Protein AF-A0A2V3IHT5-F1 (afdb_monomer)

Radius of gyration: 23.3 Å; Cα contacts (8 Å, |Δi|>4): 186; chains: 1; bounding box: 53×67×57 Å

Foldseek 3Di:
DPPDVVLVPPDDDPDDPDDDDDDDDDDDDDDDDDDDDDDDDDDPDDDDPDPPPPPPVPVPDQDDLLVLLVQLLVLLVQLVVCCVPPNDDDSNLVSLLSNLVSLVSCVQQVQDLVNSLVSNVVNQAQDCDVNDRDGDDPVSSVVSSLLSLLSLLLC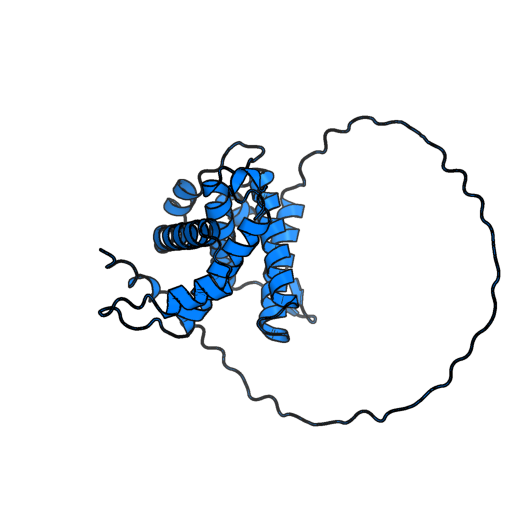LVLLPHHPVGRDPSLVVCCPDPNVSCSVVSNVLLVLLLVCVLVVDDLVNSLVVVQVPPPPPDDDDDPVRSVVSSVSSSSSNSSVVPDDCVSSVCDDD

Mean predicted aligned error: 13.1 Å

Organism: NCBI:txid448386

pLDDT: mean 76.19, std 21.64, range [29.56, 98.0]

Sequence (252 aa):
MNRDMAAFASSPTFRVKLSPRSTRCSSPTLRRARPTTPRRSAARVVYTPRCSSDQSSSEAQPPSGAVLCGALEVSFRNVWLRLMTNGVGPAYNQAIRAFVLAAAASYKAGYSLTALKFELSTHEKRGVIMGQDIQLNDDEKRTRLIWLALVYATLSRYRFPSERGVLDARKELSESELSDIARAIFALVDSVCDAAQRGYDLQRFKLELNLKKDKDAPPLDANQASIRSQWARIVFSTLGLLPEELTGTSGA

Nearest PDB structures (foldseek):
  8aey-assembly1_A  TM=2.132E-01  e=8.985E+00  Mycobacterium tuberculosis H37Rv

Solvent-accessible surface area (backbone atoms only — not comparable to full-atom values): 15708 Å² total; per-residue (Å²): 143,77,88,70,73,67,76,76,71,82,66,85,82,85,76,80,82,76,76,89,78,82,84,78,88,77,86,82,81,89,80,90,79,82,92,80,87,82,81,92,78,89,79,86,77,84,75,79,81,79,85,77,86,74,83,71,83,69,78,76,73,75,81,53,68,68,58,43,42,49,44,33,51,54,21,50,52,44,28,53,52,28,42,76,75,68,33,91,45,71,69,23,54,52,24,47,46,48,25,47,51,30,48,51,50,36,40,32,69,40,51,48,73,68,55,46,52,52,49,44,65,76,60,61,66,67,41,70,58,95,86,39,74,50,70,78,50,72,69,54,51,50,47,51,50,53,53,48,47,46,45,42,45,49,40,38,74,59,62,48,76,24,76,73,44,75,60,61,39,68,61,53,33,60,77,39,97,49,37,90,50,34,66,59,51,49,53,48,48,51,55,50,52,59,37,44,68,70,71,40,51,73,66,56,48,53,48,47,62,68,64,66,58,53,96,86,54,80,80,73,52,72,66,56,51,50,52,52,53,51,54,51,48,50,44,55,49,45,56,74,70,55,58,50,85,68,64,68,60,70,88,129

Secondary structure (DSSP, 8-state):
--TTSGGGG-S---------------PPP-------------------------------PPPPHHHHHHHHHHHHHHHHHHHHHH-SSHHHHHHHHHHHHHHHHHHHTT--HHHHHHHHHHT---EEETTEEEPPPHHHHHHHHHHHHHHHHHHHHTT---TTS---HHHHHHTSTTHHHHHHHHHHHHHHHHHHHTT--HHHHHHHHHH---TTSPPPPHHHHHHHHHHHHHHHHHHTTS-HHHHT----

Structure (mmCIF, N/CA/C/O backbone):
data_AF-A0A2V3IHT5-F1
#
_entry.id   AF-A0A2V3IHT5-F1
#
loop_
_atom_site.group_PDB
_atom_site.id
_atom_site.type_symbol
_atom_site.label_atom_id
_atom_site.label_alt_id
_atom_site.label_comp_id
_atom_site.label_asym_id
_atom_site.label_entity_id
_atom_site.label_seq_id
_atom_site.pdbx_PDB_ins_code
_atom_site.Cartn_x
_atom_site.Cartn_y
_atom_site.Cartn_z
_atom_site.occupancy
_atom_site.B_iso_or_equiv
_atom_site.auth_seq_id
_atom_site.auth_comp_id
_atom_site.auth_asym_id
_atom_site.auth_atom_id
_atom_site.pdbx_PDB_model_num
ATOM 1 N N . MET A 1 1 ? 5.434 27.943 1.109 1.00 29.80 1 MET A N 1
ATOM 2 C CA . MET A 1 1 ? 5.670 26.944 2.177 1.00 29.80 1 MET A CA 1
ATOM 3 C C . MET A 1 1 ? 5.734 25.562 1.535 1.00 29.80 1 MET A C 1
ATOM 5 O O . MET A 1 1 ? 4.682 25.023 1.247 1.00 29.80 1 MET A O 1
ATOM 9 N N . ASN A 1 2 ? 6.929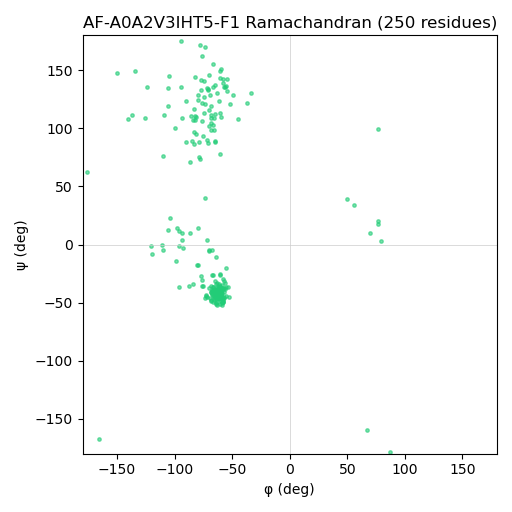 25.050 1.210 1.00 34.00 2 ASN A N 1
ATOM 10 C CA . ASN A 1 2 ? 7.192 23.626 0.908 1.00 34.00 2 ASN A CA 1
ATOM 11 C C . ASN A 1 2 ? 8.705 23.414 0.685 1.00 34.00 2 ASN A C 1
ATOM 13 O O . ASN A 1 2 ? 9.158 23.035 -0.387 1.00 34.00 2 ASN A O 1
ATOM 17 N N . ARG A 1 3 ? 9.527 23.667 1.715 1.00 33.69 3 ARG A N 1
ATOM 18 C CA . ARG A 1 3 ? 10.993 23.428 1.686 1.00 33.69 3 ARG A CA 1
ATOM 19 C C . ARG A 1 3 ? 11.378 21.960 1.923 1.00 33.69 3 ARG A C 1
ATOM 21 O O . ARG A 1 3 ? 12.520 21.606 2.171 1.00 33.69 3 ARG A O 1
ATOM 28 N N . ASP A 1 4 ? 10.382 21.109 1.812 1.00 39.09 4 ASP A N 1
ATOM 29 C CA . ASP A 1 4 ? 10.246 19.884 2.573 1.00 39.09 4 ASP A CA 1
ATOM 30 C C . ASP A 1 4 ? 10.179 18.649 1.665 1.00 39.09 4 ASP A C 1
ATOM 32 O O . ASP A 1 4 ? 10.109 17.520 2.145 1.00 39.09 4 ASP A O 1
ATOM 36 N N . MET A 1 5 ? 10.218 18.878 0.349 1.00 40.34 5 MET A N 1
ATOM 37 C CA . MET A 1 5 ? 10.325 17.856 -0.691 1.00 40.34 5 MET A CA 1
ATOM 38 C C . MET A 1 5 ? 11.777 17.591 -1.127 1.00 40.34 5 MET A C 1
ATOM 40 O O . MET A 1 5 ? 12.014 16.785 -2.018 1.00 40.34 5 MET A O 1
ATOM 44 N N . ALA A 1 6 ? 12.770 18.218 -0.491 1.00 36.94 6 ALA A N 1
ATOM 45 C CA . ALA A 1 6 ? 14.183 17.922 -0.748 1.00 36.94 6 ALA A CA 1
ATOM 46 C C . ALA A 1 6 ? 14.675 16.650 -0.022 1.00 36.94 6 ALA A C 1
ATOM 48 O O . ALA A 1 6 ? 15.667 16.053 -0.431 1.00 36.94 6 ALA A O 1
ATOM 49 N N . ALA A 1 7 ? 13.953 16.173 1.002 1.00 41.41 7 ALA A N 1
ATOM 50 C CA . ALA A 1 7 ? 14.288 14.946 1.738 1.00 41.41 7 ALA A CA 1
ATOM 51 C C . ALA A 1 7 ? 14.075 13.647 0.924 1.00 41.41 7 ALA A C 1
ATOM 53 O O . ALA A 1 7 ? 14.449 12.567 1.368 1.00 41.41 7 ALA A O 1
ATOM 54 N N . PHE A 1 8 ? 13.527 13.739 -0.295 1.00 45.56 8 PHE A N 1
ATOM 55 C CA . PHE A 1 8 ? 13.374 12.612 -1.226 1.00 45.56 8 PHE A CA 1
ATOM 56 C C . PHE A 1 8 ? 14.710 12.102 -1.813 1.00 45.56 8 PHE A C 1
ATOM 58 O O . PHE A 1 8 ? 14.711 11.116 -2.549 1.00 45.56 8 PHE A O 1
ATOM 65 N N . ALA A 1 9 ? 15.838 12.769 -1.537 1.00 38.06 9 ALA A N 1
ATOM 66 C CA . ALA A 1 9 ? 17.125 12.538 -2.200 1.00 38.06 9 ALA A CA 1
ATOM 67 C C . ALA A 1 9 ? 18.063 11.523 -1.509 1.00 38.06 9 ALA A C 1
ATOM 69 O O . ALA A 1 9 ? 19.121 11.224 -2.057 1.00 38.06 9 ALA A O 1
ATOM 70 N N . SER A 1 10 ? 17.699 10.974 -0.344 1.00 31.97 10 SER A N 1
ATOM 71 C CA . SER A 1 10 ? 18.635 10.194 0.493 1.00 31.97 10 SER A CA 1
ATOM 72 C C . SER A 1 10 ? 18.420 8.671 0.486 1.00 31.97 10 SER A C 1
ATOM 74 O O . SER A 1 10 ? 18.985 7.982 1.330 1.00 31.97 10 SER A O 1
ATOM 76 N N . SER A 1 11 ? 17.616 8.118 -0.430 1.00 33.91 11 SER A N 1
ATOM 77 C CA . SER A 1 11 ? 17.467 6.658 -0.608 1.00 33.91 11 SER A CA 1
ATOM 78 C C . SER A 1 11 ? 18.204 6.161 -1.860 1.00 33.91 11 SER A C 1
ATOM 80 O O . SER A 1 11 ? 18.282 6.896 -2.848 1.00 33.91 11 SER A O 1
ATOM 82 N N . PRO A 1 12 ? 18.777 4.942 -1.822 1.00 36.47 12 PRO A N 1
ATOM 83 C CA . PRO A 1 12 ? 19.805 4.512 -2.756 1.00 36.47 12 PRO A CA 1
ATOM 84 C C . PRO A 1 12 ? 19.271 4.418 -4.182 1.00 36.47 12 PRO A C 1
ATOM 86 O O . PRO A 1 12 ? 18.170 3.948 -4.464 1.00 36.47 12 PRO A O 1
ATOM 89 N N . THR A 1 13 ? 20.096 4.901 -5.101 1.00 34.41 13 THR A N 1
ATOM 90 C CA . THR A 1 13 ? 19.849 4.932 -6.535 1.00 34.41 13 THR A CA 1
ATOM 91 C C . THR A 1 13 ? 19.669 3.503 -7.052 1.00 34.41 13 THR A C 1
ATOM 93 O O . THR A 1 13 ? 20.609 2.709 -7.068 1.00 34.41 13 THR A O 1
ATOM 96 N N . PHE A 1 14 ? 18.461 3.173 -7.507 1.00 38.22 14 PHE A N 1
ATOM 97 C CA . PHE A 1 14 ? 18.148 1.886 -8.125 1.00 38.22 14 PHE A CA 1
ATOM 98 C C . PHE A 1 14 ? 18.815 1.803 -9.508 1.00 38.22 14 PHE A C 1
ATOM 100 O O . PHE A 1 14 ? 18.245 2.189 -10.528 1.00 38.22 14 PHE A O 1
ATOM 107 N N . ARG A 1 15 ? 20.070 1.344 -9.560 1.00 32.47 15 ARG A N 1
ATOM 108 C CA . ARG A 1 15 ? 20.803 1.144 -10.817 1.00 32.47 15 ARG A CA 1
ATOM 109 C C . ARG A 1 15 ? 20.560 -0.273 -11.332 1.00 32.47 15 ARG A C 1
ATOM 111 O O . ARG A 1 15 ? 21.326 -1.191 -11.051 1.00 32.47 15 ARG A O 1
ATOM 118 N N . VAL A 1 16 ? 19.504 -0.449 -12.123 1.00 36.62 16 VAL A N 1
ATOM 119 C CA . VAL A 1 16 ? 19.254 -1.708 -12.838 1.00 36.62 16 VAL A CA 1
ATOM 120 C C . VAL A 1 16 ? 20.321 -1.883 -13.920 1.00 36.62 16 VAL A C 1
ATOM 122 O O . VAL A 1 16 ? 20.277 -1.234 -14.965 1.00 36.62 16 VAL A O 1
ATOM 125 N N . LYS A 1 17 ? 21.296 -2.770 -13.693 1.00 29.56 17 LYS A N 1
ATOM 126 C CA . LYS A 1 17 ? 22.157 -3.294 -14.763 1.00 29.56 17 LYS A CA 1
ATOM 127 C C . LYS A 1 17 ? 21.322 -4.241 -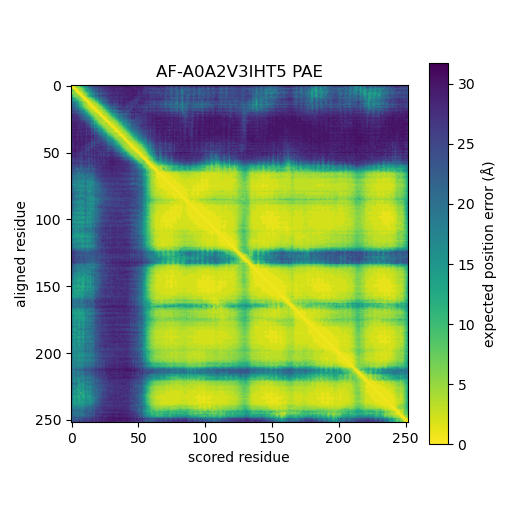15.628 1.00 29.56 17 LYS A C 1
ATOM 129 O O . LYS A 1 17 ? 21.246 -5.435 -15.360 1.00 29.56 17 LYS A O 1
ATOM 134 N N . LEU A 1 18 ? 20.678 -3.705 -16.662 1.00 32.75 18 LEU A N 1
ATOM 135 C CA . LEU A 1 18 ? 20.092 -4.518 -17.725 1.00 32.75 18 LEU A CA 1
ATOM 136 C C . LEU A 1 18 ? 21.223 -5.014 -18.632 1.00 32.75 18 LEU A C 1
ATOM 138 O O . LEU A 1 18 ? 21.792 -4.246 -19.406 1.00 32.75 18 LEU A O 1
ATOM 142 N N . SER A 1 19 ? 21.569 -6.296 -18.533 1.00 32.44 19 SER A N 1
ATOM 143 C CA . SER A 1 19 ? 22.380 -6.953 -19.560 1.00 32.44 19 SER A CA 1
ATOM 144 C C . SER A 1 19 ? 21.574 -7.044 -20.865 1.00 32.44 19 SER A C 1
ATOM 146 O O . SER A 1 19 ? 20.400 -7.426 -20.822 1.00 32.44 19 SER A O 1
ATOM 148 N N . PRO A 1 20 ? 22.167 -6.742 -22.032 1.00 33.81 20 PRO A N 1
ATOM 149 C CA . PRO A 1 20 ? 21.476 -6.869 -23.309 1.00 33.81 20 PRO A CA 1
ATOM 150 C C . PRO A 1 20 ? 21.226 -8.353 -23.613 1.00 33.81 20 PRO A C 1
ATOM 152 O O . PRO A 1 20 ? 22.159 -9.119 -23.852 1.00 33.81 20 PRO A O 1
ATOM 155 N N . ARG A 1 21 ? 19.957 -8.782 -23.594 1.00 36.75 21 ARG A N 1
ATOM 156 C CA . ARG A 1 21 ? 19.559 -10.114 -24.067 1.00 36.75 21 ARG A CA 1
ATOM 157 C C . ARG A 1 21 ? 19.384 -10.088 -25.583 1.00 36.75 21 ARG A C 1
ATOM 159 O O . ARG A 1 21 ? 18.514 -9.404 -26.110 1.00 36.75 21 ARG A O 1
ATOM 166 N N . SER A 1 22 ? 20.226 -10.876 -26.244 1.00 38.94 22 SER A N 1
ATOM 167 C CA . SER A 1 22 ? 20.170 -11.231 -27.660 1.00 38.94 22 SER A CA 1
ATOM 168 C C . SER A 1 22 ? 18.782 -11.756 -28.052 1.00 38.94 22 SER A C 1
ATOM 170 O O . SER A 1 22 ? 18.300 -12.751 -27.508 1.00 38.94 22 SER A O 1
ATOM 172 N N . THR A 1 23 ? 18.139 -11.089 -29.006 1.00 37.69 23 THR A N 1
ATOM 173 C CA . THR A 1 23 ? 16.892 -11.514 -29.643 1.00 37.69 23 THR A CA 1
ATOM 174 C C . THR A 1 23 ? 17.196 -12.507 -30.766 1.00 37.69 23 THR A C 1
ATOM 176 O O . THR A 1 23 ? 17.494 -12.123 -31.894 1.00 37.69 23 THR A O 1
ATOM 179 N N . ARG A 1 24 ? 17.093 -13.814 -30.490 1.00 38.66 24 ARG A N 1
ATOM 180 C CA . ARG A 1 24 ? 16.916 -14.808 -31.561 1.00 38.66 24 ARG A CA 1
ATOM 181 C C . ARG A 1 24 ? 15.433 -14.927 -31.890 1.00 38.66 24 ARG A C 1
ATOM 183 O O . ARG A 1 24 ? 14.648 -15.426 -31.090 1.00 38.66 24 ARG A O 1
ATOM 190 N N . CYS A 1 25 ? 15.078 -14.455 -33.083 1.00 37.84 25 CYS A N 1
ATOM 191 C CA . CYS A 1 25 ? 13.816 -14.756 -33.743 1.00 37.84 25 CYS A CA 1
ATOM 192 C C . CYS A 1 25 ? 13.728 -16.258 -34.030 1.00 37.84 25 CYS A C 1
ATOM 194 O O . CYS A 1 25 ? 14.637 -16.849 -34.611 1.00 37.84 25 CYS A O 1
ATOM 196 N N . SER A 1 26 ? 12.617 -16.877 -33.657 1.00 41.53 26 SER A N 1
ATOM 197 C CA . SER A 1 26 ? 12.214 -18.185 -34.167 1.00 41.53 26 SER A CA 1
ATOM 198 C C . SER A 1 26 ? 10.709 -18.144 -34.385 1.00 41.53 26 SER A C 1
ATOM 200 O O . SER A 1 26 ? 9.931 -18.050 -33.440 1.00 41.53 26 SER A O 1
ATOM 202 N N . SER A 1 27 ? 10.320 -18.119 -35.656 1.00 44.81 27 SER A N 1
ATOM 203 C CA . SER A 1 27 ? 8.935 -18.094 -36.114 1.00 44.81 27 SER A CA 1
ATOM 204 C C . SER A 1 27 ? 8.260 -19.446 -35.861 1.00 44.81 27 SER A C 1
ATOM 206 O O . SER A 1 27 ? 8.832 -20.471 -36.236 1.00 44.81 27 SER A O 1
ATOM 208 N N . PRO A 1 28 ? 7.042 -19.495 -35.293 1.00 51.53 28 PRO A N 1
ATOM 209 C CA . PRO A 1 28 ? 6.272 -20.725 -35.246 1.00 51.53 28 PRO A CA 1
ATOM 210 C C . PRO A 1 28 ? 5.378 -20.863 -36.485 1.00 51.53 28 PRO A C 1
ATOM 212 O O . PRO A 1 28 ? 4.539 -20.017 -36.796 1.00 51.53 28 PRO A O 1
ATOM 215 N N . THR A 1 29 ? 5.577 -21.977 -37.181 1.00 50.78 29 THR A N 1
ATOM 216 C CA . THR A 1 29 ? 4.800 -22.470 -38.318 1.00 50.78 29 THR A CA 1
ATOM 217 C C . THR A 1 29 ? 3.344 -22.744 -37.924 1.00 50.78 29 THR A C 1
ATOM 219 O O . THR A 1 29 ? 3.064 -23.545 -37.032 1.00 50.78 29 THR A O 1
ATOM 222 N N . LEU A 1 30 ? 2.406 -22.113 -38.633 1.00 47.12 30 LEU A N 1
ATOM 223 C CA . LEU A 1 30 ? 0.964 -22.355 -38.546 1.00 47.12 30 LEU A CA 1
ATOM 224 C C . LEU A 1 30 ? 0.621 -23.776 -39.025 1.00 47.12 30 LEU A C 1
ATOM 226 O O . LEU A 1 30 ? 0.703 -24.073 -40.217 1.00 47.12 30 LEU A O 1
ATOM 230 N N . ARG A 1 31 ? 0.174 -24.648 -38.112 1.00 44.78 31 ARG A N 1
ATOM 231 C CA . ARG A 1 31 ? -0.483 -25.920 -38.453 1.00 44.78 31 ARG A CA 1
ATOM 232 C C . ARG A 1 31 ? -1.969 -25.857 -38.112 1.00 44.78 31 ARG A C 1
ATOM 234 O O . ARG A 1 31 ? -2.371 -25.814 -36.956 1.00 44.78 31 ARG A O 1
ATOM 241 N N . ARG A 1 32 ? -2.772 -25.859 -39.174 1.00 45.66 32 ARG A N 1
ATOM 242 C CA . ARG A 1 32 ? -4.234 -25.938 -39.193 1.00 45.66 32 ARG A CA 1
ATOM 243 C C . ARG A 1 32 ? -4.652 -27.387 -38.910 1.00 45.66 32 ARG A C 1
ATOM 245 O O . ARG A 1 32 ? -4.273 -28.275 -39.668 1.00 45.66 32 ARG A O 1
ATOM 252 N N . ALA A 1 33 ? -5.437 -27.624 -37.861 1.00 46.38 33 ALA A N 1
ATOM 253 C CA . ALA A 1 33 ? -6.049 -28.925 -37.582 1.00 46.38 33 ALA A CA 1
ATOM 254 C C . ALA A 1 33 ? -7.577 -28.794 -37.465 1.00 46.38 33 ALA A C 1
ATOM 256 O O . ALA A 1 33 ? -8.095 -27.836 -36.897 1.00 46.38 33 ALA A O 1
ATOM 257 N N . ARG A 1 34 ? -8.264 -29.746 -38.104 1.00 53.03 34 ARG A N 1
ATOM 258 C CA . ARG A 1 34 ? -9.711 -29.846 -38.360 1.00 53.03 34 ARG A CA 1
ATOM 259 C C . ARG A 1 34 ? -10.560 -30.039 -37.089 1.00 53.03 34 ARG A C 1
ATOM 261 O O . ARG A 1 34 ? -10.087 -30.656 -36.139 1.00 53.03 34 ARG A O 1
ATOM 268 N N . PRO A 1 35 ? -11.847 -29.638 -37.126 1.00 48.72 35 PRO A N 1
ATOM 269 C CA . PRO A 1 35 ? -12.810 -29.926 -36.071 1.00 48.72 35 PRO A CA 1
ATOM 270 C C . PRO A 1 35 ? -13.290 -31.382 -36.152 1.00 48.72 35 PRO A C 1
ATOM 272 O O . PRO A 1 35 ? -13.669 -31.863 -37.219 1.00 48.72 35 PRO A O 1
ATOM 275 N N . THR A 1 36 ? -13.303 -32.072 -35.014 1.00 56.00 36 THR A N 1
ATOM 276 C CA . THR A 1 36 ? -13.987 -33.359 -34.832 1.00 56.00 36 THR A CA 1
ATOM 277 C C . THR A 1 36 ? -14.920 -33.244 -33.630 1.00 56.00 36 THR A C 1
ATOM 279 O O . THR A 1 36 ? -14.486 -33.131 -32.489 1.00 56.00 36 THR A O 1
ATOM 282 N N . THR A 1 37 ? -16.224 -33.227 -33.895 1.00 50.72 37 THR A N 1
ATOM 283 C CA . THR A 1 37 ? -17.264 -33.580 -32.922 1.00 50.72 37 THR A CA 1
ATOM 284 C C . THR A 1 37 ? -17.302 -35.102 -32.803 1.00 50.72 37 THR A C 1
ATOM 286 O O . THR A 1 37 ? -17.147 -35.795 -33.811 1.00 50.72 37 THR A O 1
ATOM 289 N N . PRO A 1 38 ? -17.511 -35.651 -31.592 1.00 51.72 38 PRO A N 1
ATOM 290 C CA . PRO A 1 38 ? -18.772 -36.362 -31.395 1.00 51.72 38 PRO A CA 1
ATOM 291 C C . PRO A 1 38 ? -19.335 -36.368 -29.954 1.00 51.72 38 PRO A C 1
ATOM 293 O O . PRO A 1 38 ? -18.630 -36.503 -28.963 1.00 51.72 38 PRO A O 1
ATOM 296 N N . ARG A 1 39 ? -20.676 -36.377 -29.927 1.00 44.25 39 ARG A N 1
ATOM 297 C CA . ARG A 1 39 ? -21.542 -37.307 -29.175 1.00 44.25 39 ARG A CA 1
ATOM 298 C C . ARG A 1 39 ? -21.719 -37.115 -27.658 1.00 44.25 39 ARG A C 1
ATOM 300 O O . ARG A 1 39 ? -20.996 -37.639 -26.821 1.00 44.25 39 ARG A O 1
ATOM 307 N N . ARG A 1 40 ? -22.860 -36.476 -27.365 1.00 47.59 40 ARG A N 1
ATOM 308 C CA . ARG A 1 40 ? -23.695 -36.596 -26.158 1.00 47.59 40 ARG A CA 1
ATOM 309 C C . ARG A 1 40 ? -23.690 -38.013 -25.569 1.00 47.59 40 ARG A C 1
ATOM 311 O O . ARG A 1 40 ? -24.032 -38.968 -26.261 1.00 47.59 40 ARG A O 1
ATOM 318 N N . SER A 1 41 ? -23.449 -38.102 -24.266 1.00 47.06 41 SER A N 1
ATOM 319 C CA . SER A 1 41 ? -24.013 -39.134 -23.393 1.00 47.06 41 SER A CA 1
ATOM 320 C C . SER A 1 41 ? -24.455 -38.451 -22.104 1.00 47.06 41 SER A C 1
ATOM 322 O O . SER A 1 41 ? -23.644 -37.906 -21.361 1.00 47.06 41 SER A O 1
ATOM 324 N N . ALA A 1 42 ? -25.769 -38.397 -21.909 1.00 48.44 42 ALA A N 1
ATOM 325 C CA . ALA A 1 42 ? -26.406 -37.838 -20.731 1.00 48.44 42 ALA A CA 1
ATOM 326 C C . ALA A 1 42 ? -26.443 -38.911 -19.636 1.00 48.44 42 ALA A C 1
ATOM 328 O O . ALA A 1 42 ? -27.231 -39.848 -19.723 1.00 48.44 42 ALA A O 1
ATOM 329 N N . ALA A 1 43 ? -25.612 -38.762 -18.606 1.00 47.81 43 ALA A N 1
ATOM 330 C CA . ALA A 1 43 ? -25.792 -39.447 -17.333 1.00 47.81 43 ALA A CA 1
ATOM 331 C C . ALA A 1 43 ? -26.432 -38.451 -16.361 1.00 47.81 43 ALA A C 1
ATOM 333 O O . ALA A 1 43 ? -25.786 -37.542 -15.841 1.00 47.81 43 ALA A O 1
ATOM 334 N N . ARG A 1 44 ? -27.748 -38.579 -16.187 1.00 46.31 44 ARG A N 1
ATOM 335 C CA . ARG A 1 44 ? -28.549 -37.778 -15.261 1.00 46.31 44 ARG A CA 1
ATOM 336 C C . ARG A 1 44 ? -28.344 -38.349 -13.856 1.00 46.31 44 ARG A C 1
ATOM 338 O O . ARG A 1 44 ? -29.074 -39.243 -13.445 1.00 46.31 44 ARG A O 1
ATOM 345 N N . VAL A 1 45 ? -27.327 -37.871 -13.143 1.00 45.59 45 VAL A N 1
ATOM 346 C CA . VAL A 1 45 ? -27.161 -38.178 -11.717 1.00 45.59 45 VAL A CA 1
ATOM 347 C C . VAL A 1 45 ? -28.061 -37.229 -10.933 1.00 45.59 45 VAL A C 1
ATOM 349 O O . VAL A 1 45 ? -27.809 -36.029 -10.854 1.00 45.59 45 VAL A O 1
ATOM 352 N N . VAL A 1 46 ? -29.154 -37.770 -10.400 1.00 47.94 46 VAL A N 1
ATOM 353 C CA . VAL A 1 46 ? -30.025 -37.083 -9.445 1.00 47.94 46 VAL A CA 1
ATOM 354 C C . VAL A 1 46 ? -29.301 -37.084 -8.100 1.00 47.94 46 VAL A C 1
ATOM 356 O O . VAL A 1 46 ? -29.384 -38.044 -7.343 1.00 47.94 46 VAL A O 1
ATOM 359 N N . TYR A 1 47 ? -28.553 -36.019 -7.819 1.00 41.81 47 TYR A N 1
ATOM 360 C CA . TYR A 1 47 ? -28.132 -35.707 -6.457 1.00 41.81 47 TYR A CA 1
ATOM 361 C C . TYR A 1 47 ? -29.286 -34.980 -5.770 1.00 41.81 47 TYR A C 1
ATOM 363 O O . TYR A 1 47 ? -29.603 -33.845 -6.115 1.00 41.81 47 TYR A O 1
ATOM 371 N N . THR A 1 48 ? -29.920 -35.630 -4.799 1.00 53.06 48 THR A N 1
ATOM 372 C CA . THR A 1 48 ? -30.718 -34.938 -3.785 1.00 53.06 48 THR A CA 1
ATOM 373 C C . THR A 1 48 ? -29.748 -34.263 -2.812 1.00 53.06 48 THR A C 1
ATOM 375 O O . THR A 1 48 ? -29.029 -34.980 -2.107 1.00 53.06 48 THR A O 1
ATOM 378 N N . PRO A 1 49 ? -29.674 -32.923 -2.742 1.00 46.78 49 PRO A N 1
ATOM 379 C CA . PRO A 1 49 ? -28.915 -32.275 -1.690 1.00 46.78 49 PRO A CA 1
ATOM 380 C C . PRO A 1 49 ? -29.667 -32.489 -0.376 1.00 46.78 49 PRO A C 1
ATOM 382 O O . PRO A 1 49 ? -30.803 -32.052 -0.200 1.00 46.78 49 PRO A O 1
ATOM 385 N N . ARG A 1 50 ? -29.035 -33.216 0.543 1.00 38.78 50 ARG A N 1
ATOM 386 C CA . ARG A 1 50 ? -29.493 -33.336 1.924 1.00 38.78 50 ARG A CA 1
ATOM 387 C C . ARG A 1 50 ? -29.247 -31.978 2.582 1.00 38.78 50 ARG A C 1
ATOM 389 O O . ARG A 1 50 ? -28.108 -31.641 2.888 1.00 38.78 50 ARG A O 1
ATOM 396 N N . CYS A 1 51 ? -30.303 -31.180 2.729 1.00 41.09 51 CYS A N 1
ATOM 397 C CA . CYS A 1 51 ? -30.302 -29.981 3.561 1.00 41.09 51 CYS A CA 1
ATOM 398 C C . CYS A 1 51 ? -30.119 -30.396 5.025 1.00 41.09 51 CYS A C 1
ATOM 400 O O . CYS A 1 51 ? -31.090 -30.630 5.736 1.00 41.09 51 CYS A O 1
ATOM 402 N N . SER A 1 52 ? -28.866 -30.504 5.460 1.00 40.94 52 SER A N 1
ATOM 403 C CA . SER A 1 52 ? -28.517 -30.434 6.875 1.00 40.94 52 SER A CA 1
ATOM 404 C C . SER A 1 52 ? -28.368 -28.961 7.231 1.00 40.94 52 SER A C 1
ATOM 406 O O . SER A 1 52 ? -27.311 -28.357 7.063 1.00 40.94 52 SER A O 1
ATOM 408 N N . SER A 1 53 ? -29.478 -28.360 7.637 1.00 49.25 53 SER A N 1
ATOM 409 C CA . SER A 1 53 ? -29.540 -27.035 8.239 1.00 49.25 53 SER A CA 1
ATOM 410 C C . SER A 1 53 ? -29.118 -27.120 9.705 1.00 49.25 53 SER A C 1
ATOM 412 O O . SER A 1 53 ? -29.961 -27.042 10.588 1.00 49.25 53 SER A O 1
ATOM 414 N N . ASP A 1 54 ? -27.814 -27.262 9.937 1.00 41.28 54 ASP A N 1
ATOM 415 C CA . ASP A 1 54 ? -27.176 -26.932 11.213 1.00 41.28 54 ASP A CA 1
ATOM 416 C C . ASP A 1 54 ? -26.314 -25.685 10.987 1.00 41.28 54 ASP A C 1
ATOM 418 O O . ASP A 1 54 ? -25.095 -25.739 10.837 1.00 41.28 54 ASP A O 1
ATOM 422 N N . GLN A 1 55 ? -26.974 -24.527 10.898 1.00 44.84 55 GLN A N 1
ATOM 423 C CA . GLN A 1 55 ? -26.309 -23.231 11.035 1.00 44.84 55 GLN A CA 1
ATOM 424 C C . GLN A 1 55 ? -26.059 -22.983 12.523 1.00 44.84 55 GLN A C 1
ATOM 426 O O . GLN A 1 55 ? -26.716 -22.167 13.163 1.00 44.84 55 GLN A O 1
ATOM 431 N N . SER A 1 56 ? -25.087 -23.700 13.087 1.00 46.44 56 SER A N 1
ATOM 432 C CA . SER A 1 56 ? -24.354 -23.164 14.224 1.00 46.44 56 SER A CA 1
ATOM 433 C C . SER A 1 56 ? -23.542 -21.993 13.683 1.00 46.44 56 SER A C 1
ATOM 435 O O . SER A 1 56 ? -22.607 -22.197 12.904 1.00 46.44 56 SER A O 1
ATOM 437 N N . SER A 1 57 ? -23.935 -20.775 14.043 1.00 45.75 57 SER A N 1
ATOM 438 C CA . SER A 1 57 ? -23.179 -19.546 13.819 1.00 45.75 57 SER A CA 1
ATOM 439 C C . SER A 1 57 ? -21.837 -19.654 14.541 1.00 45.75 57 SER A C 1
ATOM 441 O O . SER A 1 57 ? -21.664 -19.145 15.643 1.00 45.75 57 SER A O 1
ATOM 443 N N . SER A 1 58 ? -20.900 -20.390 13.944 1.00 47.66 58 SER A N 1
ATOM 444 C CA . SER A 1 58 ? -19.507 -20.399 14.349 1.00 47.66 58 SER A CA 1
ATOM 445 C C . SER A 1 58 ? -19.000 -19.001 14.052 1.00 47.66 58 SER A C 1
ATOM 447 O O . SER A 1 58 ? -18.738 -18.663 12.898 1.00 47.66 58 SER A O 1
ATOM 449 N N . GLU A 1 59 ? -18.956 -18.180 15.095 1.00 56.88 59 GLU A N 1
ATOM 450 C CA . GLU A 1 59 ? -18.287 -16.890 15.113 1.00 56.88 59 GLU A CA 1
ATOM 451 C C . GLU A 1 59 ? -16.921 -17.089 14.449 1.00 56.88 59 GLU A C 1
ATOM 453 O O . GLU A 1 59 ? -16.083 -17.857 14.929 1.00 56.88 59 GLU A O 1
ATOM 458 N N . ALA A 1 60 ? -16.779 -16.563 13.231 1.00 65.69 60 ALA A N 1
ATOM 459 C CA . ALA A 1 60 ? -15.650 -16.870 12.372 1.00 65.69 60 ALA A CA 1
ATOM 460 C C . ALA A 1 60 ? -14.398 -16.295 13.030 1.00 65.69 60 ALA A C 1
ATOM 462 O O . ALA A 1 60 ? -14.180 -15.085 13.010 1.00 65.69 60 ALA A O 1
ATOM 463 N N . GLN A 1 61 ? -13.610 -17.168 13.656 1.00 67.75 61 GLN A N 1
ATOM 464 C CA . GLN A 1 61 ? -12.379 -16.786 14.325 1.00 67.75 61 GLN A CA 1
ATOM 465 C C . GLN A 1 61 ? -11.488 -16.035 13.320 1.00 67.75 61 GLN A C 1
ATOM 467 O O . GLN A 1 61 ? -11.351 -16.497 12.177 1.00 67.75 61 GLN A O 1
ATOM 472 N N . PRO A 1 62 ? -10.918 -14.873 13.692 1.00 69.62 62 PRO A N 1
ATOM 473 C CA . PRO A 1 62 ? -10.149 -14.069 12.758 1.00 69.62 62 PRO A CA 1
ATOM 474 C C . PRO A 1 62 ? -8.990 -14.893 12.179 1.00 69.62 62 PRO A C 1
ATOM 476 O O . PRO A 1 62 ? -8.399 -15.721 12.886 1.00 69.62 62 PRO A O 1
ATOM 479 N N . PRO A 1 63 ? -8.670 -14.714 10.884 1.00 77.31 63 PRO A N 1
ATOM 480 C CA . PRO A 1 63 ? -7.612 -15.472 10.231 1.00 77.31 63 PRO A CA 1
ATOM 481 C C . PRO A 1 63 ? -6.300 -15.299 10.997 1.00 77.31 63 PRO A C 1
ATOM 483 O O . PRO A 1 63 ? -5.942 -14.189 11.391 1.00 77.31 63 PRO A O 1
ATOM 486 N N . SER A 1 64 ? -5.571 -16.400 11.205 1.00 83.88 64 SER A N 1
ATOM 487 C CA . SER A 1 64 ? -4.333 -16.343 11.983 1.00 83.88 64 SER A CA 1
ATOM 488 C C . SER A 1 64 ? -3.308 -15.408 11.331 1.00 83.88 64 SER A C 1
ATOM 490 O O . SER A 1 64 ? -3.237 -15.288 10.101 1.00 83.88 64 SER A O 1
ATOM 492 N N . GLY A 1 65 ? -2.466 -14.780 12.157 1.00 82.81 65 GLY A N 1
ATOM 493 C CA . GLY A 1 65 ? -1.422 -13.862 11.689 1.00 82.81 65 GLY A CA 1
ATOM 494 C C . GLY A 1 65 ? -0.515 -14.473 10.623 1.00 82.81 65 GLY A C 1
ATOM 495 O O . GLY A 1 65 ? -0.186 -13.808 9.643 1.00 82.81 65 GLY A O 1
ATOM 496 N N . ALA A 1 66 ? -0.211 -15.769 10.734 1.00 84.88 66 ALA A N 1
ATOM 497 C CA . ALA A 1 66 ? 0.583 -16.500 9.750 1.00 84.88 66 ALA A CA 1
ATOM 498 C C . ALA A 1 66 ? -0.082 -16.566 8.361 1.00 84.88 66 ALA A C 1
ATOM 500 O O . ALA A 1 66 ? 0.609 -16.482 7.342 1.00 84.88 66 ALA A O 1
ATOM 501 N N . VAL A 1 67 ? -1.414 -16.696 8.294 1.00 88.12 67 VAL A N 1
ATOM 502 C CA . VAL A 1 67 ? -2.159 -16.709 7.022 1.00 88.12 67 VAL A CA 1
ATOM 503 C C . VAL A 1 67 ? -2.127 -15.325 6.377 1.00 88.12 67 VAL A C 1
ATOM 505 O O . VAL A 1 67 ? -1.815 -15.208 5.190 1.00 88.12 67 VAL A O 1
ATOM 508 N N . LEU A 1 68 ? -2.385 -14.277 7.162 1.00 90.25 68 LEU A N 1
ATOM 509 C CA . LEU A 1 68 ? -2.361 -12.890 6.691 1.00 90.25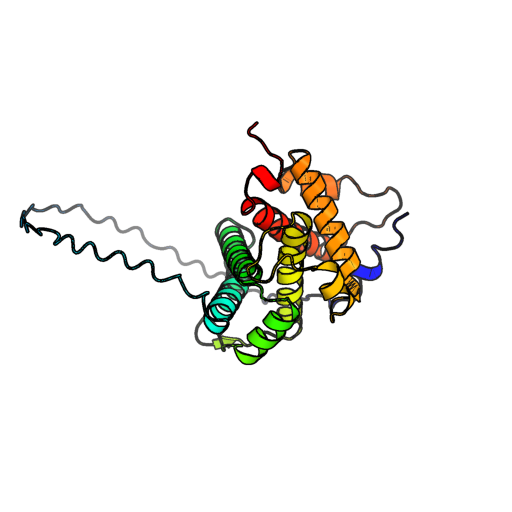 68 LEU A CA 1
ATOM 510 C C . LEU A 1 68 ? -0.963 -12.471 6.215 1.00 90.25 68 LEU A C 1
ATOM 512 O O . LEU A 1 68 ? -0.818 -11.923 5.122 1.00 90.25 68 LEU A O 1
ATOM 516 N N . CYS A 1 69 ? 0.078 -12.802 6.980 1.00 88.94 69 CYS A N 1
ATOM 517 C CA . CYS A 1 69 ? 1.464 -12.524 6.607 1.00 88.94 69 CYS A CA 1
ATOM 518 C C . CYS A 1 69 ? 1.889 -13.314 5.367 1.00 88.94 69 CYS A C 1
ATOM 520 O O . CYS A 1 69 ? 2.545 -12.766 4.483 1.00 88.94 69 CYS A O 1
ATOM 522 N N . GLY A 1 70 ? 1.452 -14.571 5.243 1.00 88.38 70 GLY A N 1
ATOM 523 C CA . GLY A 1 70 ? 1.656 -15.360 4.030 1.00 88.38 70 GLY A CA 1
ATOM 524 C C . GLY A 1 70 ? 1.014 -14.720 2.795 1.00 88.38 70 GLY A C 1
ATOM 525 O O . GLY A 1 70 ? 1.648 -14.643 1.742 1.00 88.38 70 GLY A O 1
ATOM 526 N N . ALA A 1 71 ? -0.217 -14.216 2.918 1.00 91.31 71 ALA A N 1
ATOM 527 C CA . ALA A 1 71 ? -0.909 -13.524 1.832 1.00 91.31 71 ALA A CA 1
ATOM 528 C C . ALA A 1 71 ? -0.224 -12.199 1.450 1.00 91.31 71 ALA A C 1
ATOM 530 O O . ALA A 1 71 ? -0.055 -11.912 0.261 1.00 91.31 71 ALA A O 1
ATOM 531 N N . LEU A 1 72 ? 0.216 -11.415 2.439 1.00 93.31 72 LEU A N 1
ATOM 532 C CA . LEU A 1 72 ? 0.993 -10.189 2.235 1.00 93.31 72 LEU A CA 1
ATOM 533 C C . LEU A 1 72 ? 2.304 -10.457 1.495 1.00 93.31 72 LEU A C 1
ATOM 535 O O . LEU A 1 72 ? 2.622 -9.768 0.528 1.00 93.31 72 LEU A O 1
ATOM 539 N N . GLU A 1 73 ? 3.036 -11.489 1.901 1.00 90.31 73 GLU A N 1
ATOM 540 C CA . GLU A 1 73 ? 4.324 -11.826 1.303 1.00 90.31 73 GLU A CA 1
ATOM 541 C C . GLU A 1 73 ? 4.181 -12.275 -0.155 1.00 90.31 73 GLU A C 1
ATOM 543 O O . GLU A 1 73 ? 4.868 -11.776 -1.051 1.00 90.31 73 GLU A O 1
ATOM 548 N N . VAL A 1 74 ? 3.240 -13.186 -0.417 1.00 90.69 74 VAL A N 1
ATOM 549 C CA . VAL A 1 74 ? 2.973 -13.691 -1.770 1.00 90.69 74 VAL A CA 1
ATOM 550 C C . VAL A 1 74 ? 2.497 -12.566 -2.685 1.00 90.69 74 VAL A C 1
ATOM 552 O O . VAL A 1 74 ? 2.963 -12.446 -3.820 1.00 90.69 74 VAL A O 1
ATOM 555 N N . SER A 1 75 ? 1.582 -11.721 -2.209 1.00 94.06 75 SER A N 1
ATOM 556 C CA . SER A 1 75 ? 1.054 -10.614 -3.006 1.00 94.06 75 SER A CA 1
ATOM 557 C C . SER A 1 75 ? 2.116 -9.549 -3.291 1.00 94.06 75 SER A C 1
ATOM 559 O O . SER A 1 75 ? 2.240 -9.139 -4.445 1.00 94.06 75 SER A O 1
ATOM 561 N N . PHE A 1 76 ? 2.946 -9.175 -2.312 1.00 93.75 76 PHE A N 1
ATOM 562 C CA . PHE A 1 76 ? 4.055 -8.235 -2.507 1.00 93.75 76 PHE A CA 1
ATOM 563 C C . PHE A 1 76 ? 5.045 -8.733 -3.568 1.00 93.75 76 PHE A C 1
ATOM 565 O O . PHE A 1 76 ? 5.347 -8.026 -4.531 1.00 93.75 76 PHE A O 1
ATOM 572 N N . ARG A 1 77 ? 5.492 -9.989 -3.459 1.00 90.81 77 ARG A N 1
ATOM 573 C CA . ARG A 1 77 ? 6.401 -10.609 -4.438 1.00 90.81 77 ARG A CA 1
ATOM 574 C C . ARG A 1 77 ? 5.790 -10.706 -5.827 1.00 90.81 77 ARG A C 1
ATOM 576 O O . ARG A 1 77 ? 6.475 -10.475 -6.823 1.00 90.81 77 ARG A O 1
ATOM 583 N N . ASN A 1 78 ? 4.496 -11.005 -5.907 1.00 91.56 78 ASN A N 1
ATOM 584 C CA . ASN A 1 78 ? 3.787 -11.030 -7.178 1.00 91.56 78 ASN A CA 1
ATOM 585 C C . ASN A 1 78 ? 3.803 -9.661 -7.864 1.00 91.56 78 ASN A C 1
ATOM 587 O O . ASN A 1 78 ? 3.929 -9.619 -9.087 1.00 91.56 78 ASN A O 1
ATOM 591 N N . VAL A 1 79 ? 3.738 -8.548 -7.124 1.00 93.56 79 VAL A N 1
ATOM 592 C CA . VAL A 1 79 ? 3.858 -7.215 -7.735 1.00 93.56 79 VAL A CA 1
ATOM 593 C C . VAL A 1 79 ? 5.215 -7.043 -8.415 1.00 93.56 79 VAL A C 1
ATOM 595 O O . VAL A 1 79 ? 5.254 -6.645 -9.581 1.00 93.56 79 VAL A O 1
ATOM 598 N N . TRP A 1 80 ? 6.308 -7.408 -7.743 1.00 89.12 80 TRP A N 1
ATOM 599 C CA . TRP A 1 80 ? 7.656 -7.363 -8.322 1.00 89.12 80 TRP A CA 1
ATOM 600 C C . TRP A 1 80 ? 7.800 -8.262 -9.539 1.00 89.12 80 TRP A C 1
ATOM 602 O O . TRP A 1 80 ? 8.286 -7.821 -10.580 1.00 89.12 80 TRP A O 1
ATOM 612 N N . LEU A 1 81 ? 7.314 -9.499 -9.445 1.00 89.94 81 LEU A N 1
ATOM 613 C CA . LEU A 1 81 ? 7.352 -10.439 -10.557 1.00 89.94 81 LEU A CA 1
ATOM 614 C C . LEU A 1 81 ? 6.637 -9.864 -11.784 1.00 89.94 81 LEU A C 1
ATOM 616 O O . LEU A 1 81 ? 7.183 -9.909 -12.886 1.00 89.94 81 LEU A O 1
ATOM 620 N N . ARG A 1 82 ? 5.441 -9.283 -11.613 1.00 92.31 82 ARG A N 1
ATOM 621 C CA . ARG A 1 82 ? 4.697 -8.662 -12.722 1.00 92.31 82 ARG A CA 1
ATOM 622 C C . ARG A 1 82 ? 5.392 -7.422 -13.259 1.00 92.31 82 ARG A C 1
ATOM 624 O O . ARG A 1 82 ? 5.453 -7.262 -14.474 1.00 92.31 82 ARG A O 1
ATOM 631 N N . LEU A 1 83 ? 5.954 -6.590 -12.385 1.00 88.75 83 LEU A N 1
ATOM 632 C CA . LEU A 1 83 ? 6.705 -5.411 -12.800 1.00 88.75 83 LEU A CA 1
ATOM 633 C C . LEU A 1 83 ? 7.914 -5.790 -13.668 1.00 88.75 83 LEU A C 1
ATOM 635 O O . LEU A 1 83 ? 8.120 -5.187 -14.716 1.00 88.75 83 LEU A O 1
ATOM 639 N N . MET A 1 84 ? 8.663 -6.823 -13.278 1.00 87.56 84 MET A N 1
ATOM 640 C CA . MET A 1 84 ? 9.875 -7.256 -13.982 1.00 87.56 84 MET A CA 1
ATOM 641 C C . MET A 1 84 ? 9.590 -8.029 -15.276 1.00 87.56 84 MET A C 1
ATOM 643 O O . MET A 1 84 ? 10.384 -7.970 -16.210 1.00 87.56 84 MET A O 1
ATOM 647 N N . THR A 1 85 ? 8.475 -8.760 -15.349 1.00 88.75 85 THR A N 1
ATOM 648 C CA . THR A 1 85 ? 8.156 -9.623 -16.504 1.00 88.75 85 THR A CA 1
ATOM 649 C C . THR A 1 85 ? 7.236 -8.969 -17.527 1.00 88.75 85 THR A C 1
ATOM 651 O O . THR A 1 85 ? 7.388 -9.200 -18.724 1.00 88.75 85 THR A O 1
ATOM 654 N N . ASN A 1 86 ? 6.273 -8.166 -17.076 1.00 90.56 86 ASN A N 1
ATOM 655 C CA . ASN A 1 86 ? 5.236 -7.577 -17.924 1.00 90.56 86 ASN A CA 1
ATOM 656 C C . ASN A 1 86 ? 5.257 -6.043 -17.921 1.00 90.56 86 ASN A C 1
ATOM 658 O O . ASN A 1 86 ? 4.524 -5.429 -18.696 1.00 90.56 86 ASN A O 1
ATOM 662 N N . GLY A 1 87 ? 6.062 -5.418 -17.060 1.00 91.25 87 GLY A N 1
ATOM 663 C CA . GLY A 1 87 ? 6.032 -3.977 -16.860 1.00 91.25 87 GLY A CA 1
ATOM 664 C C . GLY A 1 87 ? 4.733 -3.499 -16.207 1.00 91.25 87 GLY A C 1
ATOM 665 O O . GLY A 1 87 ? 3.990 -4.241 -15.559 1.00 91.25 87 GLY A O 1
ATOM 666 N N . VAL A 1 88 ? 4.454 -2.210 -16.376 1.00 91.25 88 VAL A N 1
ATOM 667 C CA . VAL A 1 88 ? 3.253 -1.566 -15.843 1.00 91.25 88 VAL A CA 1
ATOM 668 C C . VAL A 1 88 ? 2.065 -1.832 -16.773 1.00 91.25 88 VAL A C 1
ATOM 670 O O . VAL A 1 88 ? 1.983 -1.267 -17.859 1.00 91.25 88 VAL A O 1
ATOM 673 N N . GLY A 1 89 ? 1.109 -2.647 -16.324 1.00 92.94 89 GLY A N 1
ATOM 674 C CA . GLY A 1 89 ? -0.083 -3.014 -17.095 1.00 92.94 89 GLY A CA 1
ATOM 675 C C . GLY A 1 89 ? -1.180 -3.670 -16.245 1.00 92.94 89 GLY A C 1
ATOM 676 O O . GLY A 1 89 ? -1.099 -3.640 -15.014 1.00 92.94 89 GLY A O 1
ATOM 677 N N . PRO A 1 90 ? -2.206 -4.285 -16.867 1.00 94.19 90 PRO A N 1
ATOM 678 C CA . PRO A 1 90 ? -3.335 -4.889 -16.153 1.00 94.19 90 PRO A CA 1
ATOM 679 C C . PRO A 1 90 ? -2.920 -5.932 -15.106 1.00 94.19 90 PRO A C 1
ATOM 681 O O . PRO A 1 90 ? -3.393 -5.877 -13.974 1.00 94.19 90 PRO A O 1
ATOM 684 N N . ALA A 1 91 ? -1.977 -6.821 -15.439 1.00 93.69 91 ALA A N 1
ATOM 685 C CA . ALA A 1 91 ? -1.486 -7.849 -14.516 1.00 93.69 91 ALA A CA 1
ATOM 686 C C . ALA A 1 91 ? -0.753 -7.257 -13.298 1.00 93.69 91 ALA A C 1
ATOM 688 O O . ALA A 1 91 ? -0.927 -7.723 -12.175 1.00 93.69 91 ALA A O 1
ATOM 689 N N . TYR A 1 92 ? 0.035 -6.198 -13.505 1.00 94.62 92 TYR A N 1
ATOM 690 C CA . TYR A 1 92 ? 0.688 -5.459 -12.422 1.00 94.62 92 TYR A CA 1
ATOM 691 C C . TYR A 1 92 ? -0.337 -4.751 -11.528 1.00 94.62 92 TYR A C 1
ATOM 693 O O . TYR A 1 92 ? -0.264 -4.847 -10.306 1.00 94.62 92 TYR A O 1
ATOM 701 N N . ASN A 1 93 ? -1.344 -4.104 -12.122 1.00 94.12 93 ASN A N 1
ATOM 702 C CA . ASN A 1 93 ? -2.413 -3.453 -11.364 1.00 94.12 93 ASN A CA 1
ATOM 703 C C . ASN A 1 93 ? -3.228 -4.470 -10.546 1.00 94.12 93 ASN A C 1
ATOM 705 O O . ASN A 1 93 ? -3.590 -4.189 -9.406 1.00 94.12 93 ASN A O 1
ATOM 709 N N . GLN A 1 94 ? -3.488 -5.660 -11.094 1.00 95.19 94 GLN A N 1
ATOM 710 C CA . GLN A 1 94 ? -4.150 -6.743 -10.367 1.00 95.19 94 GLN A CA 1
ATOM 711 C C . GLN A 1 94 ? -3.298 -7.241 -9.192 1.00 95.19 94 GLN A C 1
ATOM 713 O O . GLN A 1 94 ? -3.833 -7.467 -8.109 1.00 95.19 94 GLN A O 1
ATOM 718 N N . ALA A 1 95 ? -1.980 -7.359 -9.375 1.00 95.38 95 ALA A N 1
ATOM 719 C CA . ALA A 1 95 ? -1.071 -7.716 -8.290 1.00 95.38 95 ALA A CA 1
ATOM 720 C C . ALA A 1 95 ? -1.059 -6.651 -7.178 1.00 95.38 95 ALA A C 1
ATOM 722 O O . ALA A 1 95 ? -1.125 -7.012 -6.005 1.00 95.38 95 ALA A O 1
ATOM 723 N N . ILE A 1 96 ? -1.058 -5.353 -7.524 1.00 96.88 96 ILE A N 1
ATOM 724 C CA . ILE A 1 96 ? -1.189 -4.270 -6.531 1.00 96.88 96 ILE A CA 1
ATOM 725 C C . ILE A 1 96 ? -2.499 -4.415 -5.762 1.00 96.88 96 ILE A C 1
ATOM 727 O O . ILE A 1 96 ? -2.488 -4.356 -4.538 1.00 96.88 96 ILE A O 1
ATOM 731 N N . ARG A 1 97 ? -3.625 -4.640 -6.450 1.00 96.69 97 ARG A N 1
ATOM 732 C CA . ARG A 1 97 ? -4.922 -4.830 -5.781 1.00 96.69 97 ARG A CA 1
ATOM 733 C C . ARG A 1 97 ? -4.898 -6.011 -4.815 1.00 96.69 97 ARG A C 1
ATOM 735 O O . ARG A 1 97 ? -5.405 -5.880 -3.709 1.00 96.69 97 ARG A O 1
ATOM 742 N N . ALA A 1 98 ? -4.281 -7.131 -5.195 1.00 96.38 98 ALA A N 1
ATOM 743 C CA . ALA A 1 98 ? -4.126 -8.281 -4.306 1.00 96.38 98 ALA A CA 1
ATOM 744 C C . ALA A 1 98 ? -3.291 -7.942 -3.058 1.00 96.38 98 ALA A C 1
ATOM 746 O O . ALA A 1 98 ? -3.655 -8.348 -1.957 1.00 96.38 98 ALA A O 1
ATOM 747 N N . PHE A 1 99 ? -2.217 -7.161 -3.215 1.00 97.38 99 PHE A N 1
ATOM 748 C CA . PHE A 1 99 ? -1.417 -6.675 -2.088 1.00 97.38 99 PHE A CA 1
ATOM 749 C C . PHE A 1 99 ? -2.219 -5.754 -1.166 1.00 97.38 99 PHE A C 1
ATOM 751 O O . PHE A 1 99 ? -2.231 -5.946 0.047 1.00 97.38 99 PHE A O 1
ATOM 758 N N . VAL A 1 100 ? -2.943 -4.791 -1.738 1.00 97.94 100 VAL A N 1
ATOM 759 C CA . VAL A 1 100 ? -3.778 -3.858 -0.974 1.00 97.94 100 VAL A CA 1
ATOM 760 C C . VAL A 1 100 ? -4.900 -4.594 -0.235 1.00 97.94 100 VAL A C 1
ATOM 762 O O . VAL A 1 100 ? -5.154 -4.285 0.923 1.00 97.94 100 VAL A O 1
ATOM 765 N N . LEU A 1 101 ? -5.523 -5.606 -0.849 1.00 96.69 101 LEU A N 1
ATOM 766 C CA . LEU A 1 101 ? -6.526 -6.454 -0.195 1.00 96.69 101 LEU A CA 1
ATOM 767 C C . LEU A 1 101 ? -5.946 -7.219 0.999 1.00 96.69 101 LEU A C 1
ATOM 769 O O . LEU A 1 101 ? -6.566 -7.247 2.059 1.00 96.69 101 LEU A O 1
ATOM 773 N N . ALA A 1 102 ? -4.757 -7.809 0.852 1.00 96.38 102 ALA A N 1
ATOM 774 C CA . ALA A 1 102 ? -4.088 -8.499 1.953 1.00 96.38 102 ALA A CA 1
ATOM 775 C C . ALA A 1 102 ? -3.741 -7.529 3.098 1.00 96.38 102 ALA A C 1
ATOM 777 O O . ALA A 1 102 ? -4.011 -7.827 4.258 1.00 96.38 102 ALA A O 1
ATOM 778 N N . ALA A 1 103 ? -3.231 -6.337 2.775 1.00 97.12 103 ALA A N 1
ATOM 779 C CA . ALA A 1 103 ? -2.926 -5.300 3.759 1.00 97.12 103 ALA A CA 1
ATOM 780 C C . ALA A 1 103 ? -4.179 -4.769 4.470 1.00 97.12 103 ALA A C 1
ATOM 782 O O . ALA A 1 103 ? -4.165 -4.591 5.685 1.00 97.12 103 ALA A O 1
ATOM 783 N N . ALA A 1 104 ? -5.277 -4.565 3.740 1.00 95.81 104 ALA A N 1
ATOM 784 C CA . ALA A 1 104 ? -6.553 -4.157 4.316 1.00 95.81 104 ALA A CA 1
ATOM 785 C C . ALA A 1 104 ? -7.152 -5.248 5.216 1.00 95.81 104 ALA A C 1
ATOM 787 O O . ALA A 1 104 ? -7.712 -4.931 6.262 1.00 95.81 104 ALA A O 1
ATOM 788 N N . ALA A 1 105 ? -6.997 -6.528 4.860 1.00 94.94 105 ALA A N 1
ATOM 789 C CA . ALA A 1 105 ? -7.407 -7.640 5.714 1.00 94.94 105 ALA A CA 1
ATOM 790 C C . ALA A 1 105 ? -6.605 -7.673 7.025 1.00 94.94 105 ALA A C 1
ATOM 792 O O . ALA A 1 105 ? -7.192 -7.823 8.094 1.00 94.94 105 ALA A O 1
ATOM 793 N N . SER A 1 106 ? -5.287 -7.457 6.964 1.00 94.94 106 SER A N 1
ATOM 794 C CA . SER A 1 106 ? -4.446 -7.326 8.159 1.00 94.94 106 SER A CA 1
ATOM 795 C C . SER A 1 106 ? -4.826 -6.129 9.027 1.00 94.94 106 SER A C 1
ATOM 797 O O . SER A 1 106 ? -4.932 -6.275 10.244 1.00 94.94 106 SER A O 1
ATOM 799 N N . TYR A 1 107 ? -5.085 -4.973 8.407 1.00 95.12 107 TYR A N 1
ATOM 800 C CA . TYR A 1 107 ? -5.578 -3.789 9.107 1.00 95.12 107 TYR A CA 1
ATOM 801 C C . TYR A 1 107 ? -6.896 -4.101 9.818 1.00 95.12 107 TYR A C 1
ATOM 803 O O . TYR A 1 107 ? -7.022 -3.849 11.011 1.00 95.12 107 TYR A O 1
ATOM 811 N N . LYS A 1 108 ? -7.857 -4.707 9.108 1.00 93.88 108 LYS A N 1
ATOM 812 C CA . LYS A 1 108 ? -9.174 -5.065 9.645 1.00 93.88 108 LYS A CA 1
ATOM 813 C C . LYS A 1 108 ? -9.073 -6.036 10.822 1.00 93.88 108 LYS A C 1
ATOM 815 O O . LYS A 1 108 ? -9.782 -5.844 11.800 1.00 93.88 108 LYS A O 1
ATOM 820 N N . ALA A 1 109 ? -8.154 -6.999 10.771 1.00 92.38 109 ALA A N 1
ATOM 821 C CA . ALA A 1 109 ? -7.856 -7.915 11.876 1.00 92.38 109 ALA A CA 1
ATOM 822 C C . ALA A 1 109 ? -7.103 -7.248 13.056 1.00 92.38 109 ALA A C 1
ATOM 824 O O . ALA A 1 109 ? -6.693 -7.911 14.008 1.00 92.38 109 ALA A O 1
ATOM 825 N N . GLY A 1 110 ? -6.880 -5.930 13.006 1.00 93.31 110 GLY A N 1
ATOM 826 C CA . GLY A 1 110 ? -6.272 -5.153 14.083 1.00 93.31 110 GLY A CA 1
ATOM 827 C C . GLY A 1 110 ? -4.755 -5.300 14.202 1.00 93.31 110 GLY A C 1
ATOM 828 O O . GLY A 1 110 ? -4.190 -4.967 15.245 1.00 93.31 110 GLY A O 1
ATOM 829 N N . TYR A 1 111 ? -4.070 -5.788 13.165 1.00 93.38 111 TYR A N 1
ATOM 830 C CA . TYR A 1 111 ? -2.609 -5.822 13.164 1.00 93.38 111 TYR A CA 1
ATOM 831 C C . TYR A 1 111 ? -2.051 -4.419 12.945 1.00 93.38 111 TYR A C 1
ATOM 833 O O . TYR A 1 111 ? -2.383 -3.767 11.958 1.00 93.38 111 TYR A O 1
ATOM 841 N N . SER A 1 112 ? -1.160 -3.971 13.829 1.00 92.19 112 SER A N 1
ATOM 842 C CA . SER A 1 112 ? -0.398 -2.734 13.638 1.00 92.19 112 SER A CA 1
ATOM 843 C C . SER A 1 112 ? 0.740 -2.939 12.621 1.00 92.19 112 SER A C 1
ATOM 845 O O . SER A 1 112 ? 1.138 -4.079 12.357 1.00 92.19 112 SER A O 1
ATOM 847 N N . LEU A 1 113 ? 1.297 -1.864 12.054 1.00 92.12 113 LEU A N 1
ATOM 848 C CA . LEU A 1 113 ? 2.456 -1.958 11.148 1.00 92.12 113 LEU A CA 1
ATOM 849 C C . LEU A 1 113 ? 3.666 -2.616 11.825 1.00 92.12 113 LEU A C 1
ATOM 851 O O . LEU A 1 113 ? 4.369 -3.410 11.206 1.00 92.12 113 LEU A O 1
ATOM 855 N N . THR A 1 114 ? 3.886 -2.316 13.102 1.00 91.12 114 THR A N 1
ATOM 856 C CA . THR A 1 114 ? 4.950 -2.881 13.939 1.00 91.12 114 THR A CA 1
ATOM 857 C C . THR A 1 114 ? 4.745 -4.377 14.146 1.00 91.12 114 THR A C 1
ATOM 859 O O . THR A 1 114 ? 5.682 -5.156 13.964 1.00 91.12 114 THR A O 1
ATOM 862 N N . ALA A 1 115 ? 3.510 -4.794 14.448 1.00 91.00 115 ALA A N 1
ATOM 863 C CA . ALA A 1 115 ? 3.159 -6.206 14.563 1.00 91.00 115 ALA A CA 1
ATOM 864 C C . ALA A 1 115 ? 3.381 -6.937 13.230 1.00 91.00 115 ALA A C 1
ATOM 866 O O . ALA A 1 115 ? 4.041 -7.971 13.203 1.00 91.00 115 ALA A O 1
ATOM 867 N N . LEU A 1 116 ? 2.925 -6.364 12.110 1.00 91.56 116 LEU A N 1
ATOM 868 C CA . LEU A 1 116 ? 3.169 -6.934 10.783 1.00 91.56 116 LEU A CA 1
ATOM 869 C C . LEU A 1 116 ? 4.652 -7.009 10.439 1.00 91.56 116 LEU A C 1
ATOM 871 O O . LEU A 1 116 ? 5.081 -8.006 9.874 1.00 91.56 116 LEU A O 1
ATOM 875 N N . LYS A 1 117 ? 5.451 -5.990 10.767 1.00 91.25 117 LYS A N 1
ATOM 876 C CA . LYS A 1 117 ? 6.900 -6.015 10.536 1.00 91.25 117 LYS A CA 1
ATOM 877 C C . LYS A 1 117 ? 7.544 -7.201 11.254 1.00 91.25 117 LYS A C 1
ATOM 879 O O . LYS A 1 117 ? 8.329 -7.922 10.639 1.00 91.25 117 LYS A O 1
ATOM 884 N N . PHE A 1 118 ? 7.198 -7.406 12.524 1.00 89.75 118 PHE A N 1
ATOM 885 C CA . PHE A 1 118 ? 7.706 -8.523 13.315 1.00 89.75 118 PHE A CA 1
ATOM 886 C C . PHE A 1 118 ? 7.255 -9.871 12.737 1.00 89.75 118 PHE A C 1
ATOM 888 O O . PHE A 1 118 ? 8.086 -10.725 12.431 1.00 89.75 118 PHE A O 1
ATOM 895 N N . GLU A 1 119 ? 5.959 -10.037 12.487 1.00 89.75 119 GLU A N 1
ATOM 896 C CA . GLU A 1 119 ? 5.398 -11.271 11.929 1.00 89.75 119 GLU A CA 1
ATOM 897 C C . GLU A 1 119 ? 5.971 -11.599 10.542 1.00 89.75 119 GLU A C 1
ATOM 899 O O . GLU A 1 119 ? 6.356 -12.735 10.276 1.00 89.75 119 GLU A O 1
ATOM 904 N N . LEU A 1 120 ? 6.119 -10.603 9.665 1.00 89.50 120 LEU A N 1
ATOM 905 C CA . LEU A 1 120 ? 6.720 -10.770 8.339 1.00 89.50 120 LEU A CA 1
ATOM 906 C C . LEU A 1 120 ? 8.213 -11.099 8.401 1.00 89.50 120 LEU A C 1
ATOM 908 O O . LEU A 1 120 ? 8.720 -11.698 7.456 1.00 89.50 120 LEU A O 1
ATOM 912 N N . SER A 1 121 ? 8.919 -10.703 9.463 1.00 86.88 121 SER A N 1
ATOM 913 C CA . SER A 1 121 ? 10.316 -11.101 9.680 1.00 86.88 121 SER A CA 1
ATOM 914 C C . SER A 1 121 ? 10.432 -12.548 10.167 1.00 86.88 121 SER A C 1
ATOM 916 O O . SER A 1 121 ? 11.315 -13.277 9.726 1.00 86.88 121 SER A O 1
ATOM 918 N N . THR A 1 122 ? 9.485 -12.998 10.994 1.00 83.69 122 THR A N 1
ATOM 919 C CA . THR A 1 122 ? 9.418 -14.371 11.521 1.00 83.69 122 THR A CA 1
ATOM 920 C C . THR A 1 122 ? 8.925 -15.366 10.468 1.00 83.69 122 THR A C 1
ATOM 922 O O . THR A 1 122 ? 9.385 -16.505 10.398 1.00 83.69 122 THR A O 1
ATOM 925 N N . HIS A 1 123 ? 7.996 -14.932 9.618 1.00 75.69 123 HIS A N 1
ATOM 926 C CA . HIS A 1 123 ? 7.369 -15.734 8.571 1.00 75.69 123 HIS A CA 1
ATOM 927 C C . HIS A 1 123 ? 7.895 -15.416 7.172 1.00 75.69 123 HIS A C 1
ATOM 929 O O . HIS A 1 123 ? 7.209 -15.701 6.185 1.00 75.69 123 HIS A O 1
ATOM 935 N N . GLU A 1 124 ? 9.103 -14.854 7.064 1.00 73.56 124 GLU A N 1
ATOM 936 C CA . GLU A 1 124 ? 9.755 -14.635 5.777 1.00 73.56 124 GLU A CA 1
ATOM 937 C C . GLU A 1 124 ? 10.053 -15.991 5.120 1.00 73.56 124 GLU A C 1
ATOM 939 O O . GLU A 1 124 ? 11.094 -16.620 5.316 1.00 73.56 124 GLU A O 1
ATOM 944 N N . LYS A 1 125 ? 9.089 -16.488 4.343 1.00 64.88 125 LYS A N 1
ATOM 945 C CA . LYS A 1 125 ? 9.268 -17.697 3.551 1.00 64.88 125 LYS A CA 1
ATOM 946 C C . LYS A 1 125 ? 10.220 -17.367 2.412 1.00 64.88 125 LYS A C 1
ATOM 948 O O . LYS A 1 125 ? 10.024 -16.384 1.696 1.00 64.88 125 LYS A O 1
ATOM 953 N N . ARG A 1 126 ? 11.209 -18.233 2.187 1.00 57.91 126 ARG A N 1
ATOM 954 C CA . ARG A 1 126 ? 11.938 -18.242 0.918 1.00 57.91 126 ARG A CA 1
ATOM 955 C C . ARG A 1 126 ? 10.917 -18.511 -0.182 1.00 57.91 126 ARG A C 1
ATOM 957 O O . ARG A 1 126 ? 10.311 -19.580 -0.241 1.00 57.91 126 ARG A O 1
ATOM 964 N N . GLY A 1 127 ? 10.636 -17.492 -0.985 1.00 55.06 127 GLY A N 1
ATOM 965 C CA . GLY A 1 127 ? 9.786 -17.654 -2.149 1.00 55.06 127 GLY A CA 1
ATOM 966 C C . GLY A 1 127 ? 10.581 -18.393 -3.211 1.00 55.06 127 GLY A C 1
ATOM 967 O O . GLY A 1 127 ? 11.617 -17.889 -3.635 1.00 55.06 127 GLY A O 1
ATOM 968 N N . VAL A 1 128 ? 10.093 -19.551 -3.658 1.00 52.91 128 VAL A N 1
ATOM 969 C CA . VAL A 1 128 ? 10.643 -20.220 -4.839 1.00 52.91 128 VAL A CA 1
ATOM 970 C C . VAL A 1 128 ? 10.030 -19.558 -6.067 1.00 52.91 128 VAL A C 1
ATOM 972 O O . VAL A 1 128 ? 8.924 -19.892 -6.490 1.00 52.91 128 VAL A O 1
ATOM 975 N N . ILE A 1 129 ? 10.731 -18.581 -6.634 1.00 55.19 129 ILE A N 1
ATOM 976 C CA . ILE A 1 129 ? 10.354 -17.969 -7.910 1.00 55.19 129 ILE A CA 1
ATOM 977 C C . ILE A 1 129 ? 11.332 -18.504 -8.949 1.00 55.19 129 ILE A C 1
ATOM 979 O O . ILE A 1 129 ? 12.538 -18.327 -8.826 1.00 55.19 129 ILE A O 1
ATOM 983 N N . MET A 1 130 ? 10.813 -19.204 -9.963 1.00 53.50 130 MET A N 1
ATOM 984 C CA . MET A 1 130 ? 11.630 -19.841 -11.009 1.00 53.50 130 MET A CA 1
ATOM 985 C C . MET A 1 130 ? 12.706 -20.810 -10.477 1.00 53.50 130 MET A C 1
ATOM 987 O O . MET A 1 130 ? 13.781 -20.926 -11.057 1.00 53.50 130 MET A O 1
ATOM 991 N N . GLY A 1 131 ? 12.426 -21.514 -9.376 1.00 54.88 131 GLY A N 1
ATOM 992 C CA . GLY A 1 131 ? 13.355 -22.493 -8.798 1.00 54.88 131 GLY A CA 1
ATOM 993 C C . GLY A 1 131 ? 14.493 -21.891 -7.967 1.00 54.88 131 GLY A C 1
ATOM 994 O O . GLY A 1 131 ? 15.334 -22.644 -7.490 1.00 54.88 131 GLY A O 1
ATOM 995 N N . GLN A 1 132 ? 14.523 -20.568 -7.771 1.00 52.19 132 GLN A N 1
ATOM 996 C CA . GLN A 1 132 ? 15.462 -19.912 -6.862 1.00 52.19 132 GLN A CA 1
ATOM 997 C C . GLN A 1 132 ? 14.760 -19.459 -5.584 1.00 52.19 132 GLN A C 1
ATOM 999 O O . GLN A 1 132 ? 13.686 -18.856 -5.638 1.00 52.19 132 GLN A O 1
ATOM 1004 N N . ASP A 1 133 ? 15.403 -19.733 -4.450 1.00 58.94 133 ASP A N 1
ATOM 1005 C CA . ASP A 1 133 ? 15.075 -19.153 -3.153 1.00 58.94 133 ASP A CA 1
ATOM 1006 C C . ASP A 1 133 ? 15.419 -17.660 -3.187 1.00 58.94 133 ASP A C 1
ATOM 1008 O O . ASP A 1 133 ? 16.574 -17.269 -3.017 1.00 58.94 133 ASP A O 1
ATOM 1012 N N . ILE A 1 134 ? 14.422 -16.809 -3.421 1.00 64.62 134 ILE A N 1
ATOM 1013 C CA . ILE A 1 134 ? 14.623 -15.360 -3.388 1.00 64.62 134 ILE A CA 1
ATOM 1014 C C . ILE A 1 134 ? 14.279 -14.883 -1.978 1.00 64.62 134 ILE A C 1
ATOM 1016 O O . ILE A 1 134 ? 13.111 -14.874 -1.586 1.00 64.62 134 ILE A O 1
ATOM 1020 N N . GLN A 1 135 ? 15.276 -14.490 -1.193 1.00 78.06 135 GLN A N 1
ATOM 1021 C CA . GLN A 1 135 ? 15.047 -13.686 0.012 1.00 78.06 135 GLN A CA 1
ATOM 1022 C C . GLN A 1 135 ? 14.909 -12.219 -0.382 1.00 78.06 135 GLN A C 1
ATOM 1024 O O . GLN A 1 135 ? 15.566 -11.790 -1.331 1.00 78.06 135 GLN A O 1
ATOM 1029 N N . LEU A 1 136 ? 14.038 -11.474 0.307 1.00 82.50 136 LEU A N 1
ATOM 1030 C CA . LEU A 1 136 ? 13.958 -10.040 0.058 1.00 82.50 136 LEU A CA 1
ATOM 1031 C C . LEU A 1 136 ? 15.216 -9.385 0.626 1.00 82.50 136 LEU A C 1
ATOM 1033 O O . LEU A 1 136 ? 15.621 -9.685 1.752 1.00 82.50 136 LEU A O 1
ATOM 1037 N N . ASN A 1 137 ? 15.825 -8.488 -0.138 1.00 88.88 137 ASN A N 1
ATOM 1038 C CA . ASN A 1 137 ? 16.882 -7.639 0.406 1.00 88.88 137 ASN A CA 1
ATOM 1039 C C . ASN A 1 137 ? 16.288 -6.548 1.323 1.00 88.88 137 ASN A C 1
ATOM 1041 O O . ASN A 1 137 ? 15.070 -6.352 1.383 1.00 88.88 137 ASN A O 1
ATOM 1045 N N . ASP A 1 138 ? 17.140 -5.831 2.057 1.00 90.31 138 ASP A N 1
ATOM 1046 C CA . ASP A 1 138 ? 16.685 -4.824 3.025 1.00 90.31 138 ASP A CA 1
ATOM 1047 C C . ASP A 1 138 ? 15.925 -3.661 2.366 1.00 90.31 138 ASP A C 1
ATOM 1049 O O . ASP A 1 138 ? 14.945 -3.165 2.927 1.00 90.31 138 ASP A O 1
ATOM 1053 N N . ASP A 1 139 ? 16.293 -3.283 1.139 1.00 89.81 139 ASP A N 1
ATOM 1054 C CA . ASP A 1 139 ? 15.596 -2.245 0.371 1.00 89.81 139 ASP A CA 1
ATOM 1055 C C . ASP A 1 139 ? 14.182 -2.690 -0.041 1.00 89.81 139 ASP A C 1
ATOM 1057 O O . ASP A 1 139 ? 13.220 -1.917 0.020 1.00 89.81 139 ASP A O 1
ATOM 1061 N N . GLU A 1 140 ? 14.015 -3.956 -0.423 1.00 90.88 140 GLU A N 1
ATOM 1062 C CA . GLU A 1 140 ? 12.723 -4.564 -0.744 1.00 90.88 140 GLU A CA 1
ATOM 1063 C C . GLU A 1 140 ? 11.854 -4.698 0.509 1.00 90.88 140 GLU A C 1
ATOM 1065 O O . GLU A 1 140 ? 10.660 -4.386 0.467 1.00 90.88 140 GLU A O 1
ATOM 1070 N N . LYS A 1 141 ? 12.446 -5.084 1.646 1.00 91.94 141 LYS A N 1
ATOM 1071 C CA . LYS A 1 141 ? 11.767 -5.118 2.951 1.00 91.94 141 LYS A CA 1
ATOM 1072 C C . LYS A 1 141 ? 11.293 -3.729 3.365 1.00 91.94 141 LYS A C 1
ATOM 1074 O O . LYS A 1 141 ? 10.132 -3.574 3.753 1.00 91.94 141 LYS A O 1
ATOM 1079 N N . ARG A 1 142 ? 12.147 -2.712 3.218 1.00 92.75 142 ARG A N 1
ATOM 1080 C CA . ARG A 1 142 ? 11.790 -1.310 3.468 1.00 92.75 142 ARG A CA 1
ATOM 1081 C C . ARG A 1 142 ? 10.676 -0.856 2.530 1.00 92.75 142 ARG A C 1
ATOM 1083 O O . ARG A 1 142 ? 9.705 -0.253 2.979 1.00 92.75 142 ARG A O 1
ATOM 1090 N N . THR A 1 143 ? 10.751 -1.209 1.247 1.00 94.44 143 THR A N 1
ATOM 1091 C CA . THR A 1 143 ? 9.709 -0.887 0.259 1.00 94.44 143 THR A CA 1
ATOM 1092 C C . THR A 1 143 ? 8.364 -1.516 0.625 1.00 94.44 143 THR A C 1
ATOM 1094 O O . THR A 1 143 ? 7.338 -0.838 0.565 1.00 94.44 143 THR A O 1
ATOM 1097 N N . ARG A 1 144 ? 8.355 -2.778 1.073 1.00 94.69 144 ARG A N 1
ATOM 1098 C CA . ARG A 1 144 ? 7.151 -3.457 1.578 1.00 94.69 144 ARG A CA 1
ATOM 1099 C C . ARG A 1 144 ? 6.521 -2.680 2.729 1.00 94.69 144 ARG A C 1
ATOM 1101 O O . ARG A 1 144 ? 5.310 -2.469 2.725 1.00 94.69 144 ARG A O 1
ATOM 1108 N N . LEU A 1 145 ? 7.333 -2.214 3.679 1.00 94.81 145 LEU A N 1
ATOM 1109 C CA . LEU A 1 145 ? 6.836 -1.443 4.815 1.00 94.81 145 LEU A CA 1
ATOM 1110 C C . LEU A 1 145 ? 6.269 -0.081 4.391 1.00 94.81 145 LEU A C 1
ATOM 1112 O O . LEU A 1 145 ? 5.210 0.309 4.870 1.00 94.81 145 LEU A O 1
ATOM 1116 N N . ILE A 1 146 ? 6.908 0.606 3.440 1.00 96.00 146 ILE A N 1
ATOM 1117 C CA . ILE A 1 146 ? 6.386 1.857 2.864 1.00 96.00 146 ILE A CA 1
ATOM 1118 C C . ILE A 1 146 ? 5.021 1.627 2.210 1.00 96.00 146 ILE A C 1
ATOM 1120 O O . ILE A 1 146 ? 4.104 2.433 2.357 1.00 96.00 146 ILE A O 1
ATOM 1124 N N . TRP A 1 147 ? 4.860 0.520 1.487 1.00 97.38 147 TRP A N 1
ATOM 1125 C CA . TRP A 1 147 ? 3.599 0.198 0.826 1.00 97.38 147 TRP A CA 1
ATOM 1126 C C . TRP A 1 147 ? 2.494 -0.133 1.827 1.00 97.38 147 TRP A C 1
ATOM 1128 O O . TRP A 1 147 ? 1.372 0.345 1.664 1.00 97.38 147 TRP A O 1
ATOM 1138 N N . LEU A 1 148 ? 2.813 -0.881 2.887 1.00 96.88 148 LEU A N 1
ATOM 1139 C CA . LEU A 1 148 ? 1.899 -1.105 4.008 1.00 96.88 148 LEU A CA 1
ATOM 1140 C C . LEU A 1 148 ? 1.495 0.220 4.663 1.00 96.88 148 LEU A C 1
ATOM 1142 O O . LEU A 1 148 ? 0.309 0.460 4.875 1.00 96.88 148 LEU A O 1
ATOM 1146 N N . ALA A 1 149 ? 2.458 1.110 4.908 1.00 96.81 149 ALA A N 1
ATOM 1147 C CA . ALA A 1 149 ? 2.208 2.426 5.475 1.00 96.81 149 ALA A CA 1
ATOM 1148 C C . ALA A 1 149 ? 1.265 3.279 4.618 1.00 96.81 149 ALA A C 1
ATOM 1150 O O . ALA A 1 149 ? 0.378 3.926 5.165 1.00 96.81 149 ALA A O 1
ATOM 1151 N N . LEU A 1 150 ? 1.402 3.257 3.288 1.00 98.00 150 LEU A N 1
ATOM 1152 C CA . LEU A 1 150 ? 0.480 3.955 2.383 1.00 98.00 150 LEU A CA 1
ATOM 1153 C C . LEU A 1 150 ? -0.954 3.431 2.523 1.00 98.00 150 LEU A C 1
ATOM 1155 O O . LEU A 1 150 ? -1.893 4.225 2.592 1.00 98.00 150 LEU A O 1
ATOM 1159 N N . VAL A 1 151 ? -1.129 2.107 2.592 1.00 97.75 151 VAL A N 1
ATOM 1160 C CA . VAL A 1 151 ? -2.447 1.489 2.806 1.00 97.75 151 VAL A CA 1
ATOM 1161 C C . VAL A 1 151 ? -3.005 1.900 4.168 1.00 97.75 151 VAL A C 1
ATOM 1163 O O . VAL A 1 151 ? -4.108 2.435 4.233 1.00 97.75 151 VAL A O 1
ATOM 1166 N N . TYR A 1 152 ? -2.230 1.735 5.239 1.00 96.81 152 TYR A N 1
ATOM 1167 C CA . TYR A 1 152 ? -2.648 2.031 6.612 1.00 96.81 152 TYR A CA 1
ATOM 1168 C C . TYR A 1 152 ? -2.976 3.508 6.820 1.00 96.81 152 TYR A C 1
ATOM 1170 O O . TYR A 1 152 ? -3.998 3.829 7.420 1.00 96.81 152 TYR A O 1
ATOM 1178 N N . ALA A 1 153 ? -2.154 4.413 6.290 1.00 96.62 153 ALA A N 1
ATOM 1179 C CA . ALA A 1 153 ? -2.410 5.847 6.334 1.00 96.62 153 ALA A CA 1
ATOM 1180 C C . ALA A 1 153 ? -3.707 6.208 5.597 1.00 96.62 153 ALA A C 1
ATOM 1182 O O . ALA A 1 153 ? -4.487 7.020 6.091 1.00 96.62 153 ALA A O 1
ATOM 1183 N N . THR A 1 154 ? -3.976 5.565 4.455 1.00 97.00 154 THR A N 1
ATOM 1184 C CA . THR A 1 154 ? -5.225 5.774 3.708 1.00 97.00 154 THR A CA 1
ATOM 1185 C C . THR A 1 154 ? -6.431 5.257 4.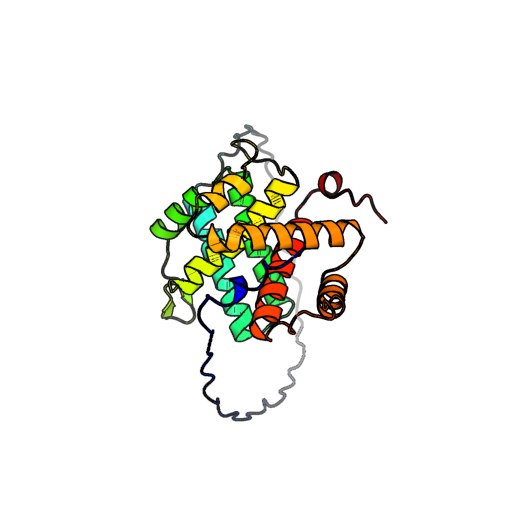496 1.00 97.00 154 THR A C 1
ATOM 1187 O O . THR A 1 154 ? -7.392 5.993 4.686 1.00 97.00 154 THR A O 1
ATOM 1190 N N . LEU A 1 155 ? -6.381 4.027 5.017 1.00 96.12 155 LEU A N 1
ATOM 1191 C CA . LEU A 1 155 ? -7.471 3.441 5.808 1.00 96.12 155 LEU A CA 1
ATOM 1192 C C . LEU A 1 155 ? -7.747 4.238 7.095 1.00 96.12 155 LEU A C 1
ATOM 1194 O O . LEU A 1 155 ? -8.901 4.523 7.412 1.00 96.12 155 LEU A O 1
ATOM 1198 N N . SER A 1 156 ? -6.691 4.661 7.796 1.00 94.31 156 SER A N 1
ATOM 1199 C CA . SER A 1 156 ? -6.774 5.472 9.017 1.00 94.31 156 SER A CA 1
ATOM 1200 C C . SER A 1 156 ? -7.398 6.848 8.751 1.00 94.31 156 SER A C 1
ATOM 1202 O O . SER A 1 156 ? -8.277 7.276 9.501 1.00 94.31 156 SER A O 1
ATOM 1204 N N . ARG A 1 157 ? -7.042 7.505 7.633 1.00 94.19 157 ARG A N 1
ATOM 1205 C CA . ARG A 1 157 ? -7.642 8.787 7.215 1.00 94.19 157 ARG A CA 1
ATOM 1206 C C . ARG A 1 157 ? -9.166 8.704 7.076 1.00 94.19 157 ARG A C 1
ATOM 1208 O O . ARG A 1 157 ? -9.856 9.644 7.458 1.00 94.19 157 ARG A O 1
ATOM 1215 N N . TYR A 1 158 ? -9.684 7.584 6.576 1.00 94.06 158 TYR A N 1
ATOM 1216 C CA . TYR A 1 158 ? -11.123 7.342 6.416 1.00 94.06 158 TYR A CA 1
ATOM 1217 C C . TYR A 1 158 ? -11.765 6.616 7.604 1.00 94.06 158 TYR A C 1
ATOM 1219 O O . TYR A 1 158 ? -12.915 6.195 7.510 1.00 94.06 158 TYR A O 1
ATOM 1227 N N . ARG A 1 159 ? -11.041 6.467 8.725 1.00 92.38 159 ARG A N 1
ATOM 1228 C CA . ARG A 1 159 ? -11.500 5.753 9.929 1.00 92.38 159 ARG A CA 1
ATOM 1229 C C . ARG A 1 159 ? -12.067 4.366 9.612 1.00 92.38 159 ARG A C 1
ATOM 1231 O O . ARG A 1 159 ? -13.071 3.955 10.191 1.00 92.38 159 ARG A O 1
ATOM 1238 N N . PHE A 1 160 ? -11.431 3.657 8.680 1.00 91.94 160 PHE A N 1
ATOM 1239 C CA . PHE A 1 160 ? -11.846 2.308 8.318 1.00 91.94 160 PHE A CA 1
ATOM 1240 C C . PHE A 1 160 ? -11.846 1.409 9.571 1.00 91.94 160 PHE A C 1
ATOM 1242 O O . PHE A 1 160 ? -10.917 1.497 10.378 1.00 91.94 160 PHE A O 1
ATOM 1249 N N . PRO A 1 161 ? -12.877 0.573 9.784 1.00 88.94 161 PRO A N 1
ATOM 1250 C CA . PRO A 1 161 ? -13.001 -0.199 11.014 1.00 88.94 161 PRO A CA 1
ATOM 1251 C C . PRO A 1 161 ? -11.949 -1.313 11.117 1.00 88.94 161 PRO A C 1
ATOM 1253 O O . PRO A 1 161 ? -11.587 -1.954 10.129 1.00 88.94 161 PRO A O 1
ATOM 1256 N N . SER A 1 162 ? -11.505 -1.570 12.348 1.00 90.62 162 SER A N 1
ATOM 1257 C CA . SER A 1 162 ? -10.603 -2.664 12.725 1.00 90.62 162 SER A CA 1
ATOM 1258 C C . SER A 1 162 ? -11.128 -3.359 13.984 1.00 90.62 162 SER A C 1
ATOM 1260 O O . SER A 1 162 ? -11.743 -2.715 14.835 1.00 90.62 162 SER A O 1
ATOM 1262 N N . GLU A 1 163 ? -10.867 -4.660 14.117 1.00 87.94 163 GLU A N 1
ATOM 1263 C CA . GLU A 1 163 ? -11.263 -5.491 15.264 1.00 87.94 163 GLU A CA 1
ATOM 1264 C C . GLU A 1 163 ? -10.714 -4.969 16.598 1.00 87.94 163 GLU A C 1
ATOM 1266 O O . GLU A 1 163 ? -11.354 -5.124 17.634 1.00 87.94 163 GLU A O 1
ATOM 1271 N N . ARG A 1 164 ? -9.552 -4.301 16.585 1.00 83.00 164 ARG A N 1
ATOM 1272 C CA . ARG A 1 164 ? -8.931 -3.701 17.782 1.00 83.00 164 ARG A CA 1
ATOM 1273 C C . ARG A 1 164 ? -9.219 -2.204 17.931 1.00 83.00 164 ARG A C 1
ATOM 1275 O O . ARG A 1 164 ? -8.549 -1.521 18.701 1.00 83.00 164 ARG A O 1
ATOM 1282 N N . GLY A 1 165 ? -10.195 -1.686 17.188 1.00 79.75 165 GLY A N 1
ATOM 1283 C CA . GLY A 1 165 ? -10.484 -0.258 17.096 1.00 79.75 165 GLY A CA 1
ATOM 1284 C C . GLY A 1 165 ? -9.667 0.449 16.014 1.00 79.75 165 GLY A C 1
ATOM 1285 O O . GLY A 1 165 ? -8.903 -0.174 15.273 1.00 79.75 165 GLY A O 1
ATOM 1286 N N . VAL A 1 166 ? -9.862 1.763 15.889 1.00 75.25 166 VAL A N 1
ATOM 1287 C CA . VAL A 1 166 ? -9.199 2.576 14.859 1.00 75.25 166 VAL A CA 1
ATOM 1288 C C . VAL A 1 166 ? -7.703 2.661 15.152 1.00 75.25 166 VAL A C 1
ATOM 1290 O O . VAL A 1 166 ? -7.293 3.187 16.186 1.00 75.25 166 VAL A O 1
ATOM 1293 N N . LEU A 1 167 ? -6.887 2.165 14.222 1.00 81.94 167 LEU A N 1
ATOM 1294 C CA . LEU A 1 167 ? -5.434 2.259 14.313 1.00 81.94 167 LEU A CA 1
ATOM 1295 C C . LEU A 1 167 ? -4.975 3.656 13.874 1.00 81.94 167 LEU A C 1
ATOM 1297 O O . LEU A 1 167 ? -5.271 4.097 12.754 1.00 81.94 167 LEU A O 1
ATOM 1301 N N . ASP A 1 168 ? -4.229 4.338 14.744 1.00 87.44 168 ASP A N 1
ATOM 1302 C CA . ASP A 1 168 ? -3.581 5.614 14.435 1.00 87.44 168 ASP A CA 1
ATOM 1303 C C . ASP A 1 168 ? -2.252 5.366 13.711 1.00 87.44 168 ASP A C 1
ATOM 1305 O O . ASP A 1 168 ? -1.173 5.298 14.308 1.00 87.44 168 ASP A O 1
ATOM 1309 N N . ALA A 1 169 ? -2.344 5.236 12.385 1.00 90.06 169 ALA A N 1
ATOM 1310 C CA . ALA A 1 169 ? -1.178 5.068 11.527 1.00 90.06 169 ALA A CA 1
ATOM 1311 C C . ALA A 1 169 ? -0.216 6.263 11.631 1.00 90.06 169 ALA A C 1
ATOM 1313 O O . ALA A 1 169 ? 0.977 6.105 11.393 1.00 90.06 169 ALA A O 1
ATOM 1314 N N . ARG A 1 170 ? -0.701 7.460 11.995 1.00 89.12 170 ARG A N 1
ATOM 1315 C CA . ARG A 1 170 ? 0.129 8.663 12.085 1.00 89.12 170 ARG A CA 1
ATOM 1316 C C . ARG A 1 170 ? 1.114 8.576 13.231 1.00 89.12 170 ARG A C 1
ATOM 1318 O O . ARG A 1 170 ? 2.307 8.799 13.018 1.00 89.12 170 ARG A O 1
ATOM 1325 N N . LYS A 1 171 ? 0.613 8.194 14.404 1.00 90.12 171 LYS A N 1
ATOM 1326 C CA . LYS A 1 171 ? 1.445 7.933 15.574 1.00 90.12 171 LYS A CA 1
ATOM 1327 C C . LYS A 1 171 ? 2.437 6.803 15.298 1.00 90.12 171 LYS A C 1
ATOM 1329 O O . LYS A 1 171 ? 3.640 7.005 15.446 1.00 90.12 171 LYS A O 1
ATOM 1334 N N . GLU A 1 172 ? 1.951 5.664 14.805 1.00 89.75 172 GLU A N 1
ATOM 1335 C CA . GLU A 1 172 ? 2.796 4.485 14.582 1.00 89.75 172 GLU A CA 1
ATOM 1336 C C . GLU A 1 172 ? 3.939 4.760 13.592 1.00 89.75 172 GLU A C 1
ATOM 1338 O O . GLU A 1 172 ? 5.086 4.415 13.861 1.00 89.75 172 GLU A O 1
ATOM 1343 N N . LEU A 1 173 ? 3.668 5.447 12.477 1.00 89.88 173 LEU A N 1
ATOM 1344 C CA . LEU A 1 173 ? 4.715 5.803 11.518 1.00 89.88 173 LEU A CA 1
ATOM 1345 C C . LEU A 1 173 ? 5.732 6.800 12.079 1.00 89.88 173 LEU A C 1
ATOM 1347 O O . LEU A 1 173 ? 6.916 6.685 11.757 1.00 89.88 173 LEU A O 1
ATOM 1351 N N . SER A 1 174 ? 5.293 7.757 12.900 1.00 88.50 174 SER A N 1
ATOM 1352 C CA . SER A 1 174 ? 6.184 8.759 13.498 1.00 88.50 174 SER A CA 1
ATOM 1353 C C . SER A 1 174 ? 7.184 8.166 14.495 1.00 88.50 174 SER A C 1
ATOM 1355 O O . SER A 1 174 ? 8.278 8.701 14.644 1.00 88.50 174 SER A O 1
ATOM 1357 N N . GLU A 1 175 ? 6.839 7.035 15.111 1.00 88.94 175 GLU A N 1
ATOM 1358 C CA . GLU A 1 175 ? 7.682 6.294 16.058 1.00 88.94 175 GLU A CA 1
ATOM 1359 C C . GLU A 1 175 ? 8.458 5.142 15.377 1.00 88.94 175 GLU A C 1
ATOM 1361 O O . GLU A 1 175 ? 9.232 4.435 16.020 1.00 88.94 175 GLU A O 1
ATOM 1366 N N . SER A 1 176 ? 8.267 4.945 14.067 1.00 88.75 176 SER A N 1
ATOM 1367 C CA . SER A 1 176 ? 8.867 3.846 13.301 1.00 88.75 176 SER A CA 1
ATOM 1368 C C . SER A 1 176 ? 10.182 4.224 12.605 1.00 88.75 176 SER A C 1
ATOM 1370 O O . SER A 1 176 ? 10.582 5.388 12.527 1.00 88.75 176 SER A O 1
ATOM 1372 N N . GLU A 1 177 ? 10.818 3.229 11.980 1.00 88.19 177 GLU A N 1
ATOM 1373 C CA . GLU A 1 177 ? 11.977 3.432 11.094 1.00 88.19 177 GLU A CA 1
ATOM 1374 C C . GLU A 1 177 ? 11.665 4.253 9.831 1.00 88.19 177 GLU A C 1
ATOM 1376 O O . GLU A 1 177 ? 12.582 4.643 9.117 1.00 88.19 177 GLU A O 1
ATOM 1381 N N . LEU A 1 178 ? 10.381 4.501 9.544 1.00 91.25 178 LEU A N 1
ATOM 1382 C CA . LEU A 1 178 ? 9.927 5.348 8.439 1.00 91.25 178 LEU A CA 1
ATOM 1383 C C . LEU A 1 178 ? 9.630 6.787 8.882 1.00 91.25 178 LEU A C 1
ATOM 1385 O O . LEU A 1 178 ? 9.010 7.538 8.128 1.00 91.25 178 LEU A O 1
ATOM 1389 N N . SER A 1 179 ? 10.021 7.179 10.097 1.00 92.00 179 SER A N 1
ATOM 1390 C CA . SER A 1 179 ? 9.791 8.527 10.640 1.00 92.00 179 SER A CA 1
ATOM 1391 C C . SER A 1 179 ? 10.364 9.638 9.750 1.00 92.00 179 SER A C 1
ATOM 1393 O O . SER A 1 179 ? 9.742 10.692 9.604 1.00 92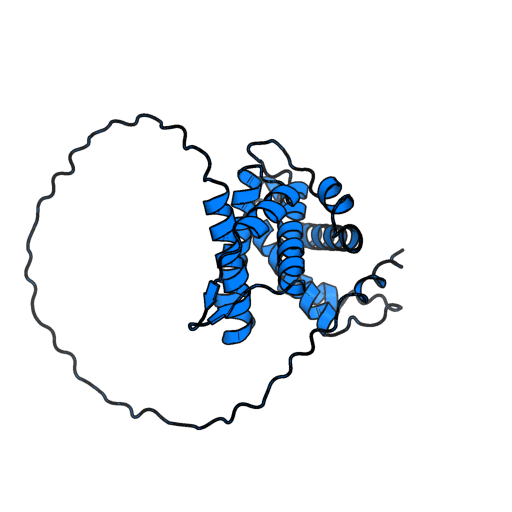.00 179 SER A O 1
ATOM 1395 N N . ASP A 1 180 ? 11.485 9.374 9.075 1.00 92.31 180 ASP A N 1
ATO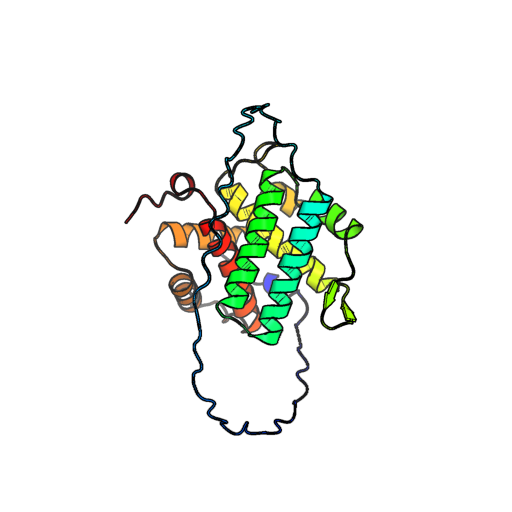M 1396 C CA . ASP A 1 180 ? 12.145 10.268 8.117 1.00 92.31 180 ASP A CA 1
ATOM 1397 C C . ASP A 1 180 ? 11.260 10.623 6.909 1.00 92.31 180 ASP A C 1
ATOM 1399 O O . ASP A 1 180 ? 11.269 11.759 6.427 1.00 92.31 180 ASP A O 1
ATOM 1403 N N . ILE A 1 181 ? 10.448 9.671 6.446 1.00 91.94 181 ILE A N 1
ATOM 1404 C CA . ILE A 1 181 ? 9.569 9.824 5.280 1.00 91.94 181 ILE A CA 1
ATOM 1405 C C . ILE A 1 181 ? 8.079 9.884 5.633 1.00 91.94 181 ILE A C 1
ATOM 1407 O O . ILE A 1 181 ? 7.256 10.140 4.752 1.00 91.94 181 ILE A O 1
ATOM 1411 N N . ALA A 1 182 ? 7.708 9.694 6.901 1.00 93.00 182 ALA A N 1
ATOM 1412 C CA . ALA A 1 182 ? 6.321 9.639 7.362 1.00 93.00 182 ALA A CA 1
ATOM 1413 C C . ALA A 1 182 ? 5.525 10.870 6.911 1.00 93.00 182 ALA A C 1
ATOM 1415 O O . ALA A 1 182 ? 4.433 10.764 6.353 1.00 93.00 182 ALA A O 1
ATOM 1416 N N . ARG A 1 183 ? 6.116 12.059 7.051 1.00 92.19 183 ARG A N 1
ATOM 1417 C CA . ARG A 1 183 ? 5.498 13.318 6.618 1.00 92.19 183 ARG A CA 1
ATOM 1418 C C . ARG A 1 183 ? 5.216 13.356 5.112 1.00 92.19 183 ARG A C 1
ATOM 1420 O O . ARG A 1 183 ? 4.169 13.853 4.705 1.00 92.19 183 ARG A O 1
ATOM 1427 N N . ALA A 1 184 ? 6.120 12.816 4.294 1.00 90.56 184 ALA A N 1
ATOM 1428 C CA . ALA A 1 184 ? 5.943 12.734 2.845 1.00 90.56 184 ALA A CA 1
ATOM 1429 C C . ALA A 1 184 ? 4.858 11.717 2.457 1.00 9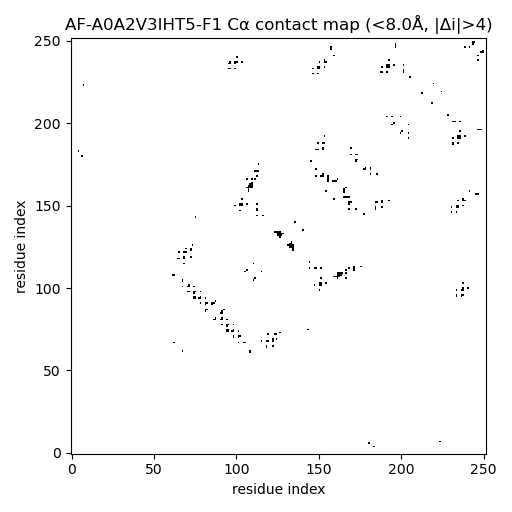0.56 184 ALA A C 1
ATOM 1431 O O . ALA A 1 184 ? 4.081 11.976 1.537 1.00 90.56 184 ALA A O 1
ATOM 1432 N N . ILE A 1 185 ? 4.772 10.597 3.184 1.00 94.62 185 ILE A N 1
ATOM 1433 C CA . ILE A 1 185 ? 3.703 9.602 3.033 1.00 94.62 185 ILE A CA 1
ATOM 1434 C C . ILE A 1 185 ? 2.342 10.258 3.292 1.00 94.62 185 ILE A C 1
ATOM 1436 O O . ILE A 1 185 ? 1.472 10.186 2.425 1.00 94.62 185 ILE A O 1
ATOM 1440 N N . PHE A 1 186 ? 2.170 10.958 4.419 1.00 94.94 186 PHE A N 1
ATOM 1441 C CA . PHE A 1 186 ? 0.900 11.625 4.739 1.00 94.94 186 PHE A CA 1
ATOM 1442 C C . PHE A 1 186 ? 0.544 12.711 3.729 1.00 94.94 186 PHE A C 1
ATOM 1444 O O . PHE A 1 186 ? -0.568 12.708 3.215 1.00 94.94 186 PHE A O 1
ATOM 1451 N N . ALA A 1 187 ? 1.497 13.567 3.355 1.00 92.75 187 ALA A N 1
ATOM 1452 C CA . ALA A 1 187 ? 1.253 14.602 2.352 1.00 92.75 187 ALA A CA 1
ATOM 1453 C C . ALA A 1 187 ? 0.811 14.016 0.998 1.00 92.75 187 ALA A C 1
ATOM 1455 O O . ALA A 1 187 ? -0.046 14.586 0.319 1.00 92.75 187 ALA A O 1
ATOM 1456 N N . LEU A 1 188 ? 1.379 12.873 0.594 1.00 93.62 188 LEU A N 1
ATOM 1457 C CA . LEU A 1 188 ? 0.946 12.185 -0.617 1.00 93.62 188 LEU A CA 1
ATOM 1458 C C . LEU A 1 188 ? -0.458 11.596 -0.461 1.00 93.62 188 LEU A C 1
ATOM 1460 O O . LEU A 1 188 ? -1.274 11.782 -1.361 1.00 93.62 188 LEU A O 1
ATOM 1464 N N . VAL A 1 189 ? -0.730 10.889 0.639 1.00 96.31 189 VAL A N 1
ATOM 1465 C CA . VAL A 1 189 ? -2.047 10.293 0.915 1.00 96.31 189 VAL A CA 1
ATOM 1466 C C . VAL A 1 189 ? -3.119 11.376 0.922 1.00 96.31 189 VAL A C 1
ATOM 1468 O O . VAL A 1 189 ? -4.108 11.237 0.211 1.00 96.31 189 VAL A O 1
ATOM 1471 N N . ASP A 1 190 ? -2.892 12.482 1.628 1.00 95.12 190 ASP A N 1
ATOM 1472 C CA . ASP A 1 190 ? -3.815 13.614 1.679 1.00 95.12 190 ASP A CA 1
ATOM 1473 C C . ASP A 1 190 ? -4.058 14.180 0.276 1.00 95.12 190 ASP A C 1
ATOM 1475 O O . ASP A 1 190 ? -5.197 14.251 -0.179 1.00 95.12 190 ASP A O 1
ATOM 1479 N N . SER A 1 191 ? -2.986 14.454 -0.475 1.00 94.00 191 SER A N 1
ATOM 1480 C CA . SER A 1 191 ? -3.091 14.983 -1.836 1.00 94.00 191 SER A CA 1
ATOM 1481 C C . SER A 1 191 ? -3.835 14.057 -2.803 1.00 94.00 191 SER A C 1
ATOM 1483 O O . SER A 1 191 ? -4.511 14.561 -3.704 1.00 94.00 191 SER A O 1
ATOM 1485 N N . VAL A 1 192 ? -3.660 12.737 -2.693 1.00 94.75 192 VAL A N 1
ATOM 1486 C CA . VAL A 1 192 ? -4.345 11.760 -3.553 1.00 94.75 192 VAL A CA 1
ATOM 1487 C C . VAL A 1 192 ? -5.816 11.659 -3.158 1.00 94.75 192 VAL A C 1
ATOM 1489 O O . VAL A 1 192 ? -6.675 11.711 -4.035 1.00 94.75 192 VAL A O 1
ATOM 1492 N N . CYS A 1 193 ? -6.113 11.568 -1.862 1.00 94.69 193 CYS A N 1
ATOM 1493 C CA . CYS A 1 193 ? -7.478 11.494 -1.346 1.00 94.69 193 CYS A CA 1
ATOM 1494 C C . CYS A 1 193 ? -8.284 12.755 -1.699 1.00 94.69 193 CYS A C 1
ATOM 1496 O O . CYS A 1 193 ? -9.391 12.644 -2.219 1.00 94.69 193 CYS A O 1
ATOM 1498 N N . ASP A 1 194 ? -7.703 13.946 -1.528 1.00 93.69 194 ASP A N 1
ATOM 1499 C CA . ASP A 1 194 ? -8.333 15.220 -1.903 1.00 93.69 194 ASP A CA 1
ATOM 1500 C C . ASP A 1 194 ? -8.552 15.334 -3.421 1.00 93.69 194 ASP A C 1
ATOM 1502 O O . ASP A 1 194 ? -9.463 16.013 -3.895 1.00 93.69 194 ASP A O 1
ATOM 1506 N N . ALA A 1 195 ? -7.684 14.724 -4.235 1.00 92.50 195 ALA A N 1
ATOM 1507 C CA . ALA A 1 195 ? -7.884 14.665 -5.680 1.00 92.50 195 ALA A CA 1
ATOM 1508 C C . ALA A 1 195 ? -9.017 13.700 -6.048 1.00 92.50 195 ALA A C 1
ATOM 1510 O O . ALA A 1 195 ? -9.880 14.059 -6.848 1.00 92.50 195 ALA A O 1
ATOM 1511 N N . ALA A 1 196 ? -9.050 12.516 -5.437 1.00 92.31 196 ALA A N 1
ATOM 1512 C CA . ALA A 1 196 ? -10.107 11.536 -5.651 1.00 92.31 196 ALA A CA 1
ATOM 1513 C C . ALA A 1 196 ? -11.487 12.092 -5.256 1.00 92.31 196 ALA A C 1
ATOM 1515 O O . ALA A 1 196 ? -12.431 11.964 -6.028 1.00 92.31 196 ALA A O 1
ATOM 1516 N N . GLN A 1 197 ? -11.583 12.814 -4.133 1.00 91.12 197 GLN A N 1
ATOM 1517 C CA . GLN A 1 197 ? -12.807 13.515 -3.711 1.00 91.12 197 GLN A CA 1
ATOM 1518 C C . GLN A 1 197 ? -13.278 14.576 -4.717 1.00 91.12 197 GLN A C 1
ATOM 1520 O O . GLN A 1 197 ? -14.466 14.861 -4.811 1.00 91.12 197 GLN A O 1
ATOM 1525 N N . ARG A 1 198 ? -12.363 15.140 -5.514 1.00 91.31 198 ARG A N 1
ATOM 1526 C CA . ARG A 1 198 ? -12.679 16.071 -6.611 1.00 91.31 198 ARG A CA 1
ATOM 1527 C C . ARG A 1 198 ? -12.996 15.362 -7.937 1.00 91.31 198 ARG A C 1
ATOM 1529 O O . ARG A 1 198 ? -13.048 16.020 -8.974 1.00 91.31 198 ARG A O 1
ATOM 1536 N N . GLY A 1 199 ? -13.148 14.037 -7.935 1.00 91.31 199 GLY A N 1
ATOM 1537 C CA . GLY A 1 199 ? -13.443 13.238 -9.127 1.00 91.31 199 GLY A CA 1
ATOM 1538 C C . GLY A 1 199 ? -12.240 13.003 -10.045 1.00 91.31 199 GLY A C 1
ATOM 1539 O O . GLY A 1 199 ? -12.409 12.723 -11.232 1.00 91.31 199 GLY A O 1
ATOM 1540 N N . TYR A 1 200 ? -11.010 13.148 -9.542 1.00 92.12 200 TYR A N 1
ATOM 1541 C CA . TYR A 1 200 ? -9.820 12.824 -10.328 1.00 92.12 200 TYR A CA 1
ATOM 1542 C C . TYR A 1 200 ? -9.587 11.316 -10.331 1.00 92.12 200 TYR A C 1
ATOM 1544 O O . TYR A 1 200 ? -9.467 10.697 -9.275 1.00 92.12 200 TYR A O 1
ATOM 1552 N N . ASP A 1 201 ? -9.417 10.745 -11.521 1.00 93.12 201 ASP A N 1
ATOM 1553 C CA . ASP A 1 201 ? -8.811 9.427 -11.658 1.00 93.12 201 ASP A CA 1
ATOM 1554 C C . ASP A 1 201 ? -7.275 9.502 -11.517 1.00 93.12 201 ASP A C 1
ATOM 1556 O O . ASP A 1 201 ? -6.658 10.576 -11.485 1.00 93.12 201 ASP A O 1
ATOM 1560 N N . LEU A 1 202 ? -6.630 8.336 -11.448 1.00 90.50 202 LEU A N 1
ATOM 1561 C CA . LEU A 1 202 ? -5.177 8.231 -11.329 1.00 90.50 202 LEU A CA 1
ATOM 1562 C C . LEU A 1 202 ? -4.430 8.930 -12.478 1.00 90.50 202 LEU A C 1
ATOM 1564 O O . LEU A 1 202 ? -3.358 9.491 -12.248 1.00 90.50 202 LEU A O 1
ATOM 1568 N N . GLN A 1 203 ? -4.937 8.873 -13.713 1.00 91.38 203 GLN A N 1
ATOM 1569 C CA . GLN A 1 203 ? -4.238 9.452 -14.865 1.00 91.38 203 GLN A CA 1
ATOM 1570 C C . GLN A 1 203 ? -4.301 10.974 -14.821 1.00 91.38 203 GLN A C 1
ATOM 1572 O O . GLN A 1 203 ? -3.275 11.638 -14.981 1.00 91.38 203 GLN A O 1
ATOM 1577 N N . ARG A 1 204 ? -5.477 11.520 -14.509 1.00 91.12 204 ARG A N 1
ATOM 1578 C CA . ARG A 1 204 ? -5.702 12.947 -14.316 1.00 91.12 204 ARG A CA 1
ATOM 1579 C C . ARG A 1 204 ? -4.875 13.473 -13.152 1.00 91.12 204 ARG A C 1
ATOM 1581 O O . ARG A 1 204 ? -4.218 14.498 -13.293 1.00 91.12 204 ARG A O 1
ATOM 1588 N N . PHE A 1 205 ? -4.822 12.745 -12.036 1.00 90.69 205 PHE A N 1
ATOM 1589 C CA . PHE A 1 205 ? -3.968 13.108 -10.906 1.00 90.69 205 PHE A CA 1
ATOM 1590 C C . PHE A 1 205 ? -2.482 13.139 -11.287 1.00 90.69 205 PHE A C 1
ATOM 1592 O O . PHE A 1 205 ? -1.777 14.095 -10.971 1.00 90.69 205 PHE A O 1
ATOM 1599 N N . LYS A 1 206 ? -1.989 12.128 -12.011 1.00 89.00 206 LYS A N 1
ATOM 1600 C CA . LYS A 1 206 ? -0.598 12.106 -12.488 1.00 89.00 206 LYS A CA 1
ATOM 1601 C C . LYS A 1 206 ? -0.287 13.259 -13.442 1.00 89.00 206 LYS A C 1
ATOM 1603 O O . LYS A 1 206 ? 0.814 13.800 -13.394 1.00 89.00 206 LYS A O 1
ATOM 1608 N N . LEU A 1 207 ? -1.237 13.630 -14.296 1.00 86.69 207 LEU A N 1
ATOM 1609 C CA . LEU A 1 207 ? -1.100 14.765 -15.201 1.00 86.69 207 LEU A CA 1
ATOM 1610 C C . LEU A 1 207 ? -1.030 16.085 -14.420 1.00 86.69 207 LEU A C 1
ATOM 1612 O O . LEU A 1 207 ? -0.107 16.862 -14.644 1.00 86.69 207 LEU A O 1
ATOM 1616 N N . GLU A 1 208 ? -1.904 16.292 -13.433 1.00 86.12 208 GLU A N 1
ATOM 1617 C CA . GLU A 1 208 ? -1.837 17.447 -12.523 1.00 86.12 208 GLU A CA 1
ATOM 1618 C C . GLU A 1 208 ? -0.505 17.534 -11.782 1.00 86.12 208 GLU A C 1
ATOM 1620 O O . GLU A 1 208 ? 0.056 18.616 -11.654 1.00 86.12 208 GLU A O 1
ATOM 1625 N N . LEU A 1 209 ? 0.038 16.405 -11.318 1.00 80.19 209 LEU A N 1
ATOM 1626 C CA . LEU A 1 209 ? 1.351 16.386 -10.670 1.00 80.19 209 LEU A CA 1
ATOM 1627 C C . LEU A 1 209 ? 2.476 16.843 -11.604 1.00 80.19 209 LEU A C 1
ATOM 1629 O O . LEU A 1 209 ? 3.429 17.469 -11.146 1.00 80.19 209 LEU A O 1
ATOM 1633 N N . ASN A 1 210 ? 2.365 16.546 -12.899 1.00 77.75 210 ASN A N 1
ATOM 1634 C CA . ASN A 1 210 ? 3.330 16.996 -13.899 1.00 77.75 210 ASN A CA 1
ATOM 1635 C C . ASN A 1 210 ? 3.143 18.474 -14.280 1.00 77.75 210 ASN A C 1
ATOM 1637 O O . ASN A 1 210 ? 4.115 19.106 -14.696 1.00 77.75 210 ASN A O 1
ATOM 1641 N N . LEU A 1 211 ? 1.922 19.011 -14.149 1.00 76.94 211 LEU A N 1
ATOM 1642 C CA . LEU A 1 211 ? 1.579 20.403 -14.466 1.00 76.94 211 LEU A CA 1
ATOM 1643 C C . LEU A 1 211 ? 1.808 21.367 -13.297 1.00 76.94 211 LEU A C 1
ATOM 1645 O O . LEU A 1 211 ? 2.250 22.490 -13.524 1.00 76.94 211 LEU A O 1
ATOM 1649 N N . LYS A 1 212 ? 1.573 20.936 -12.051 1.00 69.94 212 LYS A N 1
ATOM 1650 C CA . LYS A 1 212 ? 1.842 21.694 -10.814 1.00 69.94 212 LYS A CA 1
ATOM 1651 C C . LYS A 1 212 ? 3.335 21.770 -10.484 1.00 69.94 212 LYS A C 1
ATOM 1653 O O . LYS A 1 212 ? 3.734 21.650 -9.326 1.00 69.94 212 LYS A O 1
ATOM 1658 N N . LYS A 1 213 ? 4.179 21.954 -11.498 1.00 63.12 213 LYS A N 1
ATOM 1659 C CA . LYS A 1 213 ? 5.559 22.370 -11.276 1.00 63.12 213 LYS A CA 1
ATOM 1660 C C . LYS A 1 213 ? 5.494 23.775 -10.695 1.00 63.12 213 LYS A C 1
ATOM 1662 O O . LYS A 1 213 ? 5.115 24.713 -11.395 1.00 63.12 213 LYS A O 1
ATOM 1667 N N . ASP A 1 214 ? 5.809 23.896 -9.407 1.00 59.94 214 ASP A N 1
ATOM 1668 C CA . ASP A 1 214 ? 6.140 25.189 -8.818 1.00 59.94 214 ASP A CA 1
ATOM 1669 C C . ASP A 1 214 ? 7.173 25.839 -9.738 1.00 59.94 214 ASP A C 1
ATOM 1671 O O . ASP A 1 214 ? 8.160 25.196 -10.102 1.00 59.94 214 ASP A O 1
ATOM 1675 N N . LYS A 1 215 ? 6.923 27.086 -10.152 1.00 58.69 215 LYS A N 1
ATOM 1676 C CA . LYS A 1 215 ? 7.778 27.797 -11.117 1.00 58.69 215 LYS A CA 1
ATOM 1677 C C . LYS A 1 215 ? 9.247 27.859 -10.671 1.00 58.69 215 LYS A C 1
ATOM 1679 O O . LYS A 1 215 ? 10.121 27.988 -11.519 1.00 58.69 215 LYS A O 1
ATOM 1684 N N . ASP A 1 216 ? 9.489 27.678 -9.372 1.00 67.12 216 ASP A N 1
ATOM 1685 C CA . ASP A 1 216 ? 10.797 27.766 -8.726 1.00 67.12 216 ASP A CA 1
ATOM 1686 C C . ASP A 1 216 ? 11.342 26.412 -8.225 1.00 67.12 216 ASP A C 1
ATOM 1688 O O . ASP A 1 216 ? 12.434 26.360 -7.659 1.00 67.12 216 ASP A O 1
ATOM 1692 N N . ALA A 1 217 ? 10.608 25.303 -8.399 1.00 69.00 217 ALA A N 1
ATOM 1693 C CA . ALA A 1 217 ? 11.063 23.983 -7.966 1.00 69.00 217 ALA A CA 1
ATOM 1694 C C . ALA A 1 217 ? 11.759 23.230 -9.114 1.00 69.00 217 ALA A C 1
ATOM 1696 O O . ALA A 1 217 ? 11.234 23.187 -10.233 1.00 69.00 217 ALA A O 1
ATOM 1697 N N . PRO A 1 218 ? 12.910 22.576 -8.859 1.00 71.19 218 PRO A N 1
ATOM 1698 C CA . PRO A 1 218 ? 13.534 21.731 -9.862 1.00 71.19 218 PRO A CA 1
ATOM 1699 C C . PRO A 1 218 ? 12.581 20.590 -10.253 1.00 71.19 218 PRO A C 1
ATOM 1701 O O . PRO A 1 218 ? 11.851 20.068 -9.401 1.00 71.19 218 PRO A O 1
ATOM 1704 N N . PRO A 1 219 ? 12.561 20.185 -11.535 1.00 72.19 219 PRO A N 1
ATOM 1705 C CA . PRO A 1 219 ? 11.760 19.049 -11.960 1.00 72.19 219 PRO A CA 1
ATOM 1706 C C . PRO A 1 219 ? 12.177 17.796 -11.180 1.00 72.19 219 PRO A C 1
ATOM 1708 O O . PRO A 1 219 ? 13.365 17.553 -10.973 1.00 72.19 219 PRO A O 1
ATOM 1711 N N . LEU A 1 220 ? 11.187 17.000 -10.767 1.00 75.31 220 LEU A N 1
ATOM 1712 C CA . LEU A 1 220 ? 11.429 15.693 -10.157 1.00 75.31 220 LEU A CA 1
ATOM 1713 C C . LEU A 1 220 ? 12.275 14.835 -11.100 1.00 75.31 220 LEU A C 1
ATOM 1715 O O . LEU A 1 220 ? 11.989 14.765 -12.299 1.00 75.31 220 LEU A O 1
ATOM 1719 N N . ASP A 1 221 ? 13.267 14.144 -10.541 1.00 85.38 221 ASP A N 1
ATOM 1720 C CA . ASP A 1 221 ? 14.011 13.130 -11.282 1.00 85.38 221 ASP A CA 1
ATOM 1721 C C . ASP A 1 221 ? 13.056 12.027 -11.776 1.00 85.38 221 ASP A C 1
ATOM 1723 O O . ASP A 1 221 ? 12.036 11.724 -11.143 1.00 85.38 221 ASP A O 1
ATOM 1727 N N . ALA A 1 222 ? 13.392 11.391 -12.899 1.00 82.94 222 ALA A N 1
ATOM 1728 C CA . ALA A 1 222 ? 12.581 10.336 -13.500 1.00 82.94 222 ALA A CA 1
ATOM 1729 C C . ALA A 1 222 ? 12.294 9.197 -12.504 1.00 82.94 222 ALA A C 1
ATOM 1731 O O . ALA A 1 222 ? 11.179 8.662 -12.466 1.00 82.94 222 ALA A O 1
ATOM 1732 N N . ASN A 1 223 ? 13.262 8.873 -11.641 1.00 83.81 223 ASN A N 1
ATOM 1733 C CA . ASN A 1 223 ? 13.086 7.864 -10.598 1.00 83.81 223 ASN A CA 1
ATOM 1734 C C . ASN A 1 223 ? 12.069 8.309 -9.544 1.00 83.81 223 ASN A C 1
ATOM 1736 O O . ASN A 1 223 ? 11.175 7.543 -9.185 1.00 83.81 223 ASN A O 1
ATOM 1740 N N . GLN A 1 224 ? 12.145 9.562 -9.091 1.00 83.06 224 GLN A N 1
ATOM 1741 C CA . GLN A 1 224 ? 11.217 10.111 -8.101 1.00 83.06 224 GLN A CA 1
ATOM 1742 C C . GLN A 1 224 ? 9.787 10.182 -8.648 1.00 83.06 224 GLN A C 1
ATOM 1744 O O . GLN A 1 224 ? 8.834 9.814 -7.956 1.00 83.06 224 GLN A O 1
ATOM 1749 N N . ALA A 1 225 ? 9.627 10.583 -9.911 1.00 85.56 225 ALA A N 1
ATOM 1750 C CA . ALA A 1 225 ? 8.333 10.578 -10.588 1.00 85.56 225 ALA A CA 1
ATOM 1751 C C . ALA A 1 225 ? 7.749 9.156 -10.697 1.00 85.56 225 ALA A C 1
ATOM 1753 O O . ALA A 1 225 ? 6.550 8.955 -10.470 1.00 85.56 225 ALA A O 1
ATOM 1754 N N . SER A 1 226 ? 8.592 8.157 -10.985 1.00 87.94 226 SER A N 1
ATOM 1755 C CA . SER A 1 226 ? 8.192 6.745 -11.029 1.00 87.94 226 SER A CA 1
ATOM 1756 C C . SER A 1 226 ? 7.731 6.238 -9.659 1.00 87.94 226 SER A C 1
ATOM 1758 O O . SER A 1 226 ? 6.622 5.711 -9.550 1.00 87.94 226 SER A O 1
ATOM 1760 N N . ILE A 1 227 ? 8.519 6.467 -8.602 1.00 89.81 227 ILE A N 1
ATOM 1761 C CA . ILE A 1 227 ? 8.184 6.070 -7.224 1.00 89.81 227 ILE A CA 1
ATOM 1762 C C . ILE A 1 227 ? 6.859 6.704 -6.798 1.00 89.81 227 ILE A C 1
ATOM 1764 O O . ILE A 1 227 ? 5.936 6.004 -6.381 1.00 89.81 227 ILE A O 1
ATOM 1768 N N . ARG A 1 228 ? 6.710 8.018 -7.001 1.00 89.12 228 ARG A N 1
ATOM 1769 C CA . ARG A 1 228 ? 5.477 8.741 -6.671 1.00 89.12 228 ARG A CA 1
ATOM 1770 C C . ARG A 1 228 ? 4.274 8.202 -7.442 1.00 89.12 228 ARG A C 1
ATOM 1772 O O . ARG A 1 228 ? 3.194 8.061 -6.872 1.00 89.12 228 ARG A O 1
ATOM 1779 N N . SER A 1 229 ? 4.447 7.851 -8.719 1.00 91.44 229 SER A N 1
ATOM 1780 C CA . SER A 1 229 ? 3.386 7.219 -9.508 1.00 91.44 229 SER A CA 1
ATOM 1781 C C . SER A 1 229 ? 2.992 5.840 -8.974 1.00 91.44 229 SER A C 1
ATOM 1783 O O . SER A 1 229 ? 1.828 5.463 -9.127 1.00 91.44 229 SER A O 1
ATOM 1785 N N . GLN A 1 230 ? 3.927 5.064 -8.427 1.00 93.06 230 GLN A N 1
ATOM 1786 C CA . GLN A 1 230 ? 3.624 3.763 -7.828 1.00 93.06 230 GLN A CA 1
ATOM 1787 C C . GLN A 1 230 ? 2.895 3.935 -6.495 1.00 93.06 230 GLN A C 1
ATOM 1789 O O . GLN A 1 230 ? 1.874 3.291 -6.270 1.00 93.06 230 GLN A O 1
ATOM 1794 N N . TRP A 1 231 ? 3.342 4.869 -5.656 1.00 95.69 231 TRP A N 1
ATOM 1795 C CA . TRP A 1 231 ? 2.687 5.158 -4.381 1.00 95.69 231 TRP A CA 1
ATOM 1796 C C . TRP A 1 231 ? 1.261 5.680 -4.579 1.00 95.69 231 TRP A C 1
ATOM 1798 O O . TRP A 1 231 ? 0.335 5.191 -3.938 1.00 95.69 231 TRP A O 1
ATOM 1808 N N . ALA A 1 232 ? 1.047 6.586 -5.541 1.00 95.38 232 ALA A N 1
ATOM 1809 C CA . ALA A 1 232 ? -0.292 7.054 -5.894 1.00 95.38 232 ALA A CA 1
ATOM 1810 C C . ALA A 1 232 ? -1.207 5.902 -6.347 1.00 95.38 232 ALA A C 1
ATOM 1812 O O . ALA A 1 232 ? -2.376 5.867 -5.976 1.00 95.38 232 ALA A O 1
ATOM 1813 N N . ARG A 1 233 ? -0.681 4.922 -7.101 1.00 95.69 233 ARG A N 1
ATOM 1814 C CA . ARG A 1 233 ? -1.441 3.717 -7.482 1.00 95.69 233 ARG A CA 1
ATOM 1815 C C . ARG A 1 233 ? -1.916 2.916 -6.285 1.00 95.69 233 ARG A C 1
ATOM 1817 O O . ARG A 1 233 ? -3.039 2.421 -6.322 1.00 95.69 233 ARG A O 1
ATOM 1824 N N . ILE A 1 234 ? -1.062 2.753 -5.278 1.00 97.50 234 ILE A N 1
ATOM 1825 C CA . ILE A 1 234 ? -1.403 2.019 -4.059 1.00 97.50 234 ILE A CA 1
ATOM 1826 C C . ILE A 1 234 ? -2.540 2.747 -3.349 1.00 97.50 234 ILE A C 1
ATOM 1828 O O . ILE A 1 234 ? -3.568 2.131 -3.107 1.00 97.50 234 ILE A O 1
ATOM 1832 N N . VAL A 1 235 ? -2.419 4.062 -3.140 1.00 97.38 235 VAL A N 1
ATOM 1833 C CA . VAL A 1 235 ? -3.469 4.867 -2.492 1.00 97.38 235 VAL A CA 1
ATOM 1834 C C . VAL A 1 235 ? -4.791 4.804 -3.266 1.00 97.38 235 VAL A C 1
ATOM 1836 O O . VAL A 1 235 ? -5.816 4.476 -2.678 1.00 97.38 235 VAL A O 1
ATOM 1839 N N . PHE A 1 236 ? -4.785 5.007 -4.590 1.00 95.75 236 PHE A N 1
ATOM 1840 C CA . PHE A 1 236 ? -5.995 4.865 -5.417 1.00 95.75 236 PHE A CA 1
ATOM 1841 C C . PHE A 1 236 ? -6.593 3.453 -5.368 1.00 95.75 236 PHE A C 1
ATOM 1843 O O . PHE A 1 236 ? -7.811 3.295 -5.381 1.00 95.75 236 PHE A O 1
ATOM 1850 N N . SER A 1 237 ? -5.749 2.420 -5.310 1.00 96.25 237 SER A N 1
ATOM 1851 C CA . SER A 1 237 ? -6.222 1.040 -5.179 1.00 96.25 237 SER A CA 1
ATOM 1852 C C . SER A 1 237 ? -6.858 0.796 -3.811 1.00 96.25 237 SER A C 1
ATOM 1854 O O . SER A 1 237 ? -7.851 0.081 -3.747 1.00 96.25 237 SER A O 1
ATOM 1856 N N . THR A 1 238 ? -6.336 1.414 -2.746 1.00 97.06 238 THR A N 1
ATOM 1857 C CA . THR A 1 238 ? -6.921 1.368 -1.397 1.00 97.06 238 THR A CA 1
ATOM 1858 C C . THR A 1 238 ? -8.257 2.095 -1.338 1.00 97.06 238 THR A C 1
ATOM 1860 O O . THR A 1 238 ? -9.204 1.559 -0.775 1.00 97.06 238 THR A O 1
ATOM 1863 N N . LEU A 1 239 ? -8.369 3.272 -1.964 1.00 95.12 239 LEU A N 1
ATOM 1864 C CA . LEU A 1 239 ? -9.637 4.005 -2.058 1.00 95.12 239 LEU A CA 1
ATOM 1865 C C . LEU A 1 239 ? -10.730 3.166 -2.730 1.00 95.12 239 LEU A C 1
ATOM 1867 O O . LEU A 1 239 ? -11.863 3.170 -2.271 1.00 95.12 239 LEU A O 1
ATOM 1871 N N . GLY A 1 240 ? -10.377 2.389 -3.757 1.00 92.19 240 GLY A N 1
ATOM 1872 C CA . GLY A 1 240 ? -11.310 1.478 -4.427 1.00 92.19 240 GLY A CA 1
ATOM 1873 C C . GLY A 1 240 ? -11.794 0.292 -3.580 1.00 92.19 240 GLY A C 1
ATOM 1874 O O . GLY A 1 240 ? -12.619 -0.475 -4.067 1.00 92.19 240 GLY A O 1
ATOM 1875 N N . LEU A 1 241 ? -11.275 0.106 -2.360 1.00 90.69 241 LEU A N 1
ATOM 1876 C CA . LEU A 1 241 ? -11.774 -0.881 -1.395 1.00 90.69 241 LEU A CA 1
ATOM 1877 C C . LEU A 1 241 ? -12.707 -0.281 -0.340 1.00 90.69 241 LEU A C 1
ATOM 1879 O O . LEU A 1 241 ? -13.346 -1.032 0.397 1.00 90.69 241 LEU A O 1
ATOM 1883 N N . LEU A 1 242 ? -12.736 1.046 -0.207 1.00 89.50 242 LEU A N 1
ATOM 1884 C CA . LEU A 1 242 ? -13.551 1.706 0.802 1.00 89.50 242 LEU A CA 1
ATOM 1885 C C . LEU A 1 242 ? -15.033 1.669 0.390 1.00 89.50 242 LEU A C 1
ATOM 1887 O O . LEU A 1 242 ? -15.335 1.858 -0.789 1.00 89.50 242 LEU A O 1
ATOM 1891 N N . PRO A 1 243 ? -15.961 1.460 1.341 1.00 84.44 243 PRO A N 1
ATOM 1892 C CA . PRO A 1 243 ? -17.383 1.699 1.122 1.00 84.44 243 PRO A CA 1
ATOM 1893 C C . PRO A 1 243 ? -17.637 3.128 0.627 1.00 84.44 243 PRO A C 1
ATOM 1895 O O . PRO A 1 243 ? -17.005 4.070 1.114 1.00 84.44 243 PRO A O 1
ATOM 1898 N N . GLU A 1 244 ? -18.600 3.294 -0.281 1.00 82.56 244 GLU A N 1
ATOM 1899 C CA . GLU A 1 244 ? -18.960 4.597 -0.873 1.00 82.56 244 GLU A CA 1
ATOM 1900 C C . GLU A 1 244 ? -19.352 5.644 0.186 1.00 82.56 244 GLU A C 1
ATOM 1902 O O . GLU A 1 244 ? -19.071 6.835 0.049 1.00 82.56 244 GLU A O 1
ATOM 1907 N N . GLU A 1 245 ? -19.932 5.179 1.293 1.00 80.31 245 GLU A N 1
ATOM 1908 C CA . GLU A 1 245 ? -20.313 5.979 2.462 1.00 80.31 245 GLU A CA 1
ATOM 1909 C C . GLU A 1 245 ? -19.120 6.710 3.093 1.00 80.31 245 GLU A C 1
ATOM 1911 O O . GLU A 1 245 ? -19.259 7.835 3.571 1.00 80.31 245 GLU A O 1
ATOM 1916 N N . LEU A 1 246 ? -17.935 6.090 3.080 1.00 76.19 246 LEU A N 1
ATOM 1917 C CA . LEU A 1 246 ? -16.722 6.679 3.647 1.00 76.19 246 LEU A CA 1
ATOM 1918 C C . LEU A 1 246 ? -16.039 7.626 2.661 1.00 76.19 246 LEU A C 1
ATOM 1920 O O . LEU A 1 246 ? -15.437 8.618 3.070 1.00 76.19 246 LEU A O 1
ATOM 1924 N N . THR A 1 247 ? -16.108 7.337 1.362 1.00 76.75 247 THR A N 1
ATOM 1925 C CA . THR A 1 247 ? -15.441 8.150 0.338 1.00 76.75 247 THR A CA 1
ATOM 1926 C C . THR A 1 247 ? -16.227 9.404 -0.027 1.00 76.75 247 THR A C 1
ATOM 1928 O O . THR A 1 247 ? -15.641 10.331 -0.590 1.00 76.75 247 THR A O 1
ATOM 1931 N N . GLY A 1 248 ? -17.522 9.461 0.303 1.00 68.38 248 GLY A N 1
ATOM 1932 C CA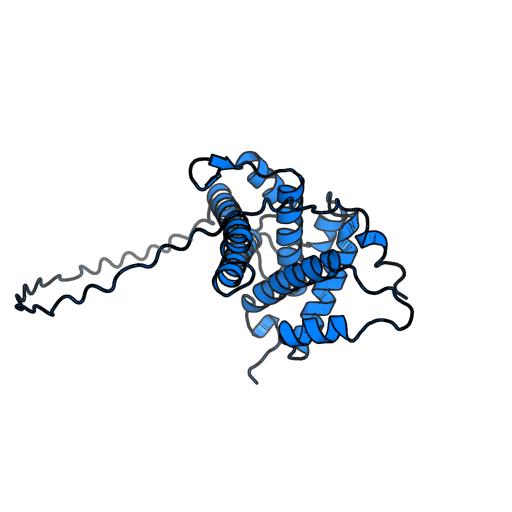 . GLY A 1 248 ? -18.407 10.576 -0.048 1.00 68.38 248 GLY A CA 1
ATOM 1933 C C . GLY A 1 248 ? -18.715 10.649 -1.546 1.00 68.38 248 GLY A C 1
ATOM 1934 O O . GLY A 1 248 ? -19.295 11.627 -2.013 1.00 68.38 248 GLY A O 1
ATOM 1935 N N . THR A 1 249 ? -18.334 9.623 -2.308 1.00 61.00 249 THR A N 1
ATOM 1936 C CA . THR A 1 249 ? -18.662 9.478 -3.727 1.00 61.00 249 THR A CA 1
ATOM 1937 C C . THR A 1 249 ? -20.019 8.796 -3.841 1.00 61.00 249 THR A C 1
ATOM 1939 O O . THR A 1 249 ? -20.098 7.625 -4.193 1.00 61.00 249 THR A O 1
ATOM 1942 N N . SER A 1 250 ? -21.083 9.514 -3.483 1.00 46.38 250 SER A N 1
ATOM 1943 C CA . SER A 1 250 ? -22.445 9.104 -3.831 1.00 46.38 250 SER A CA 1
ATOM 1944 C C . SER A 1 250 ? -22.605 9.265 -5.346 1.00 46.38 250 SER A C 1
ATOM 1946 O O . SER A 1 250 ? -22.219 10.307 -5.876 1.00 46.38 250 SER A O 1
ATOM 1948 N N . GLY A 1 251 ? -23.077 8.216 -6.025 1.00 47.97 251 GLY A N 1
ATOM 1949 C CA . GLY A 1 251 ? -23.034 8.038 -7.482 1.00 47.97 251 GLY A CA 1
ATOM 1950 C C . GLY A 1 251 ? -23.245 9.307 -8.317 1.00 47.97 251 GLY A C 1
ATOM 1951 O O . GLY A 1 251 ? -24.280 9.967 -8.216 1.00 47.97 251 GLY A O 1
ATOM 1952 N N . ALA A 1 252 ? -22.249 9.601 -9.155 1.00 36.81 252 ALA A N 1
ATOM 1953 C CA . ALA A 1 252 ? -22.362 10.479 -10.316 1.00 36.81 252 ALA A CA 1
ATOM 1954 C C . ALA A 1 252 ? -22.619 9.639 -11.572 1.00 36.81 252 ALA A C 1
ATOM 1956 O O . ALA A 1 252 ? -22.005 8.549 -11.673 1.00 36.81 252 ALA A O 1
#